Protein AF-0000000083493942 (afdb_homodimer)

Sequence (272 aa):
MAGQAAAGGAEGNAKFEDQARNYEVVKAAILDQEGLSVEKYQQKFRAVKWTGGLQPQAFTQKLTDWATCWLRLDTQTVGEIMDVLILEQFLQGLPENIKVWVRRHQPNMVEAVVKLTEEYVEVDFPRKEGHSSSLIMAGQAAAGGAEGNAKFEDQARNYEVVKAAILDQEGLSVEKYQQKFRAVKWTGGLQPQAFTQKLTDWATCWLRLDTQTVGEIMDVLILEQFLQGLPENIKVWVRRHQPNMVEAVVKLTEEYVEVDFPRKEGHSSSLI

InterPro domains:
  IPR003309 SCAN domain [PF02023] (39-122)
  IPR003309 SCAN domain [PS50804] (42-119)
  IPR003309 SCAN domain [SM00431] (38-134)
  IPR038269 SCAN domain superfamily [G3DSA:1.10.4020.10] (35-124)

Radius of gyration: 23.33 Å; Cα contacts (8 Å, |Δi|>4): 209; chains: 2; bounding box: 57×82×66 Å

Secondary structure (DSSP, 8-state):
-GGGGGGHHHHHHHHHHHHHHHHHHHHHHHHGGG---HHHHHHHHHH--PPTT--HHHHHHHHHHHHHHHHTTTT--HHHHHHHHHHHHHHHHS-HHHHHHHHHH---SHHHHHHHHHHHHHHHS-----------/-GGGTTHHHHHHHHHHHHHHHHHHHHHHHHHGGG---HHHHHHHHHH--PPTT--HHHHHHHHHHHHHHHHTTTT--HHHHHHHHHHHHHHHHS-HHHHHHHHHH---SHHHHHHHHHHHHHHHS-----------

Foldseek 3Di:
DPPPPVVVVVVVVVVVVVVVLVVLLVLLVVVCVVVDDLVVLVVQLVVDDDDPPDDPVVSVVSNSSSCCNNQVSVDDDPVSSVQSVCQVVVLVPDDPVLNVQLVVVPDDTPVSSVVSSVVVCCVPPPPCPVPPPPPD/DPPPPVVVVVVVVVVVVVVVLVVLLVLLVVVCVVVDDLVVLVVQLVVDDDDPPDDPVVSVVSNSSSCCNNQVSVDDDPVSSVQSVCQVVVLVPDDPVLNVQLVVVPDDTPVSSVVSSVVVCCVPPPPCPVPPPPPD

Organism: NCBI:txid38772

Solvent-accessible surface area (backbone atoms only — not comparable to full-atom values): 15204 Å² total; per-residue (Å²): 130,77,77,67,65,69,65,58,59,58,55,50,53,47,49,49,48,49,45,50,47,46,48,46,31,50,47,21,58,51,58,49,63,71,66,65,52,54,64,54,30,46,50,50,40,70,62,48,61,64,52,91,89,59,51,53,65,56,52,51,48,52,40,49,51,28,44,31,45,35,51,37,61,74,75,44,50,62,66,54,42,47,46,53,50,44,38,54,45,52,54,69,19,38,52,67,75,56,35,54,57,44,58,72,69,60,61,91,45,53,69,51,46,35,51,49,51,50,54,48,42,52,68,76,48,51,70,72,66,71,72,72,71,68,81,118,131,76,77,65,64,68,63,57,58,57,55,50,53,47,48,47,48,51,45,52,48,46,49,47,31,51,46,24,58,51,58,50,63,71,66,65,52,54,64,54,30,45,50,51,42,71,61,48,60,63,52,90,88,60,50,53,67,56,53,50,50,54,40,49,53,27,44,31,45,35,50,37,61,75,74,45,50,62,65,53,42,48,47,53,51,45,37,52,47,53,54,69,20,38,54,67,74,57,34,54,57,45,57,73,67,60,62,90,46,54,68,51,46,36,52,48,50,49,52,49,42,51,68,77,49,53,69,74,65,72,71,72,71,71,82,118

pLDDT: mean 75.1, std 20.5, range [29.03, 96.69]

Structure (mmCIF, N/CA/C/O backbone):
data_AF-0000000083493942-model_v1
#
loop_
_entity.id
_entity.type
_entity.pdbx_description
1 polymer 'SCAN box domain-containing protein'
#
loop_
_atom_site.group_PDB
_atom_site.id
_atom_site.type_symbol
_atom_site.label_atom_id
_atom_site.label_alt_id
_atom_site.label_comp_id
_atom_site.label_asym_id
_atom_site.label_entity_id
_atom_site.label_seq_id
_atom_site.pdbx_PDB_ins_code
_atom_site.Cartn_x
_atom_site.Cartn_y
_atom_site.Cartn_z
_atom_site.occupancy
_atom_site.B_iso_or_equiv
_atom_site.auth_seq_id
_atom_site.auth_comp_id
_atom_site.auth_asym_id
_atom_site.auth_atom_id
_atom_site.pdbx_PDB_model_num
ATOM 1 N N . MET A 1 1 ? 31.906 35.344 -9.688 1 32.44 1 MET A N 1
ATOM 2 C CA . MET A 1 1 ? 31.984 34.844 -8.312 1 32.44 1 MET A CA 1
ATOM 3 C C . MET A 1 1 ? 30.641 34.312 -7.848 1 32.44 1 MET A C 1
ATOM 5 O O . MET A 1 1 ? 30.5 33.844 -6.707 1 32.44 1 MET A O 1
ATOM 9 N N . ALA A 1 2 ? 29.641 34.656 -8.578 1 43.38 2 ALA A N 1
ATOM 10 C CA . ALA A 1 2 ? 28.281 34.344 -8.133 1 43.38 2 ALA A CA 1
ATOM 11 C C . ALA A 1 2 ? 27.969 32.875 -8.359 1 43.38 2 ALA A C 1
ATOM 13 O O . ALA A 1 2 ? 26.906 32.375 -7.934 1 43.38 2 ALA A O 1
ATOM 14 N N . GLY A 1 3 ? 28.75 32.125 -9.07 1 42.28 3 GLY A N 1
ATOM 15 C CA . GLY A 1 3 ? 28.344 30.797 -9.531 1 42.28 3 GLY A CA 1
ATOM 16 C C . GLY A 1 3 ? 28.406 29.734 -8.445 1 42.28 3 GLY A C 1
ATOM 17 O O . GLY A 1 3 ? 28.078 28.578 -8.68 1 42.28 3 GLY A O 1
ATOM 18 N N . GLN A 1 4 ? 29.219 29.922 -7.379 1 41.88 4 GLN A N 1
ATOM 19 C CA . GLN A 1 4 ? 29.5 28.875 -6.406 1 41.88 4 GLN A CA 1
ATOM 20 C C . GLN A 1 4 ? 28.344 28.703 -5.43 1 41.88 4 GLN A C 1
ATOM 22 O O . GLN A 1 4 ? 28.359 27.797 -4.586 1 41.88 4 GLN A O 1
ATOM 27 N N . ALA A 1 5 ? 27.438 29.641 -5.301 1 43.88 5 ALA A N 1
ATOM 28 C CA . ALA A 1 5 ? 26.516 29.531 -4.184 1 43.88 5 ALA A CA 1
ATOM 29 C C . ALA A 1 5 ? 25.5 28.422 -4.418 1 43.88 5 ALA A C 1
ATOM 31 O O . ALA A 1 5 ? 24.844 27.969 -3.479 1 43.88 5 ALA A O 1
ATOM 32 N N . ALA A 1 6 ? 25.25 28.109 -5.656 1 40.44 6 ALA A N 1
ATOM 33 C CA . ALA A 1 6 ? 24.125 27.219 -5.895 1 40.44 6 ALA A CA 1
ATOM 34 C C . ALA A 1 6 ? 24.484 25.781 -5.543 1 40.44 6 ALA A C 1
ATOM 36 O O . ALA A 1 6 ? 23.609 24.922 -5.434 1 40.44 6 ALA A O 1
ATOM 37 N N . ALA A 1 7 ? 25.766 25.406 -5.457 1 46.06 7 ALA A N 1
ATOM 38 C CA . ALA A 1 7 ? 26.125 24.016 -5.191 1 46.06 7 ALA A CA 1
ATOM 39 C C . ALA A 1 7 ? 25.938 23.672 -3.713 1 46.06 7 ALA A C 1
ATOM 41 O O . ALA A 1 7 ? 25.828 22.5 -3.35 1 46.06 7 ALA A O 1
ATOM 42 N N . GLY A 1 8 ? 25.922 24.547 -2.783 1 44.91 8 GLY A N 1
ATOM 43 C CA . GLY A 1 8 ? 25.828 24.297 -1.354 1 44.91 8 GLY A CA 1
ATOM 44 C C . GLY A 1 8 ? 24.438 23.922 -0.902 1 44.91 8 GLY A C 1
ATOM 45 O O . GLY A 1 8 ? 24.266 23.344 0.178 1 44.91 8 GLY A O 1
ATOM 46 N N . GLY A 1 9 ? 23.344 24.25 -1.603 1 44.56 9 GLY A N 1
ATOM 47 C CA . GLY A 1 9 ? 21.969 23.984 -1.189 1 44.56 9 GLY A CA 1
ATOM 48 C C . GLY A 1 9 ? 21.547 22.547 -1.439 1 44.56 9 GLY A C 1
ATOM 49 O O . GLY A 1 9 ? 20.688 22.016 -0.725 1 44.56 9 GLY A O 1
ATOM 50 N N . ALA A 1 10 ? 22.141 21.922 -2.475 1 50.41 10 ALA A N 1
ATOM 51 C CA . ALA A 1 10 ? 21.812 20.531 -2.754 1 50.41 10 ALA A CA 1
ATOM 52 C C . ALA A 1 10 ? 22.453 19.594 -1.737 1 50.41 10 ALA A C 1
ATOM 54 O O . ALA A 1 10 ? 21.859 18.594 -1.331 1 50.41 10 ALA A O 1
ATOM 55 N N . GLU A 1 11 ? 23.641 19.906 -1.317 1 55.25 11 GLU A N 1
ATOM 56 C CA . GLU A 1 11 ? 24.359 19.094 -0.343 1 55.25 11 GLU A CA 1
ATOM 57 C C . GLU A 1 11 ? 23.734 19.203 1.043 1 55.25 11 GLU A C 1
ATOM 59 O O . GLU A 1 11 ? 23.719 18.234 1.802 1 55.25 11 GLU A O 1
ATOM 64 N N . GLY A 1 12 ? 23.25 20.281 1.394 1 48.44 12 GLY A N 1
ATOM 65 C CA . GLY A 1 12 ? 22.609 20.453 2.68 1 48.44 12 GLY A CA 1
ATO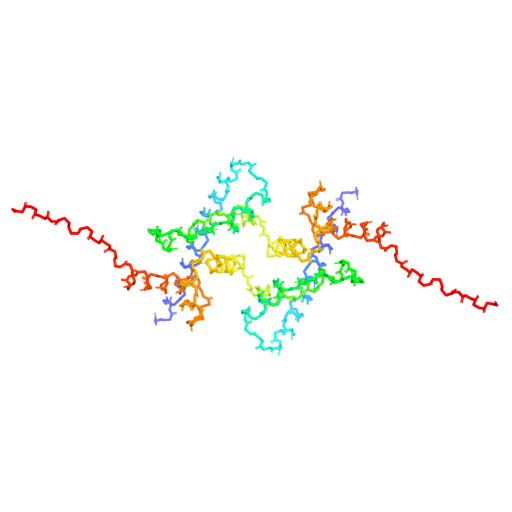M 66 C C . GLY A 1 12 ? 21.266 19.75 2.777 1 48.44 12 GLY A C 1
ATOM 67 O O . GLY A 1 12 ? 20.938 19.172 3.816 1 48.44 12 GLY A O 1
ATOM 68 N N . ASN A 1 13 ? 20.438 19.781 1.751 1 45.62 13 ASN A N 1
ATOM 69 C CA . ASN A 1 13 ?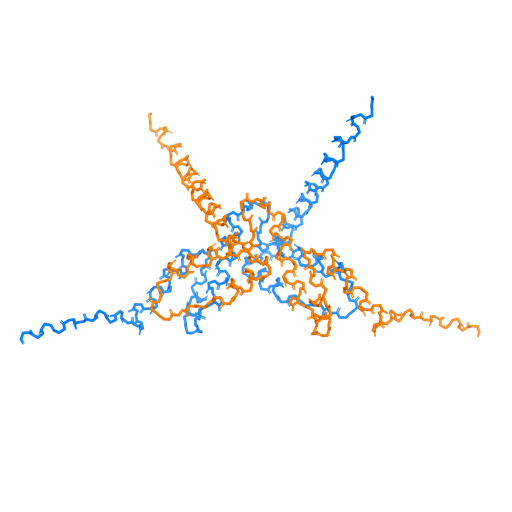 19.172 19.062 1.707 1 45.62 13 ASN A CA 1
ATOM 70 C C . ASN A 1 13 ? 19.391 17.547 1.645 1 45.62 13 ASN A C 1
ATOM 72 O O . ASN A 1 13 ? 18.625 16.781 2.238 1 45.62 13 ASN A O 1
ATOM 76 N N . ALA A 1 14 ? 20.516 17.203 0.962 1 49.91 14 ALA A N 1
ATOM 77 C CA . ALA A 1 14 ? 20.859 15.781 0.947 1 49.91 14 ALA A CA 1
ATOM 78 C C . ALA A 1 14 ? 21.25 15.297 2.342 1 49.91 14 ALA A C 1
ATOM 80 O O . ALA A 1 14 ? 20.859 14.203 2.758 1 49.91 14 ALA A O 1
ATOM 81 N N . LYS A 1 15 ? 22.109 16.047 2.986 1 53.31 15 LYS A N 1
ATOM 82 C CA . LYS A 1 15 ? 22.531 15.703 4.34 1 53.31 15 LYS A CA 1
ATOM 83 C C . LYS A 1 15 ? 21.344 15.68 5.297 1 53.31 15 LYS A C 1
ATOM 85 O O . LYS A 1 15 ? 21.281 14.828 6.191 1 53.31 15 LYS A O 1
ATOM 90 N N . PHE A 1 16 ? 20.531 16.547 5.242 1 45.59 16 PHE A N 1
ATOM 91 C CA . PHE A 1 16 ? 19.344 16.562 6.078 1 45.59 16 PHE A CA 1
ATOM 92 C C . PHE A 1 16 ? 18.422 15.391 5.746 1 45.59 16 PHE A C 1
ATOM 94 O O . PHE A 1 16 ? 17.859 14.773 6.645 1 45.59 16 PHE A O 1
ATOM 101 N N . GLU A 1 17 ? 18.375 15.047 4.5 1 51.12 17 GLU A N 1
ATOM 102 C CA . GLU A 1 17 ? 17.641 13.859 4.07 1 51.12 17 GLU A CA 1
ATOM 103 C C . GLU A 1 17 ? 18.312 12.586 4.57 1 51.12 17 GLU A C 1
ATOM 105 O O . GLU A 1 17 ? 17.625 11.648 4.992 1 51.12 17 GLU A O 1
ATOM 110 N N . ASP A 1 18 ? 19.609 12.609 4.488 1 54.62 18 ASP A N 1
ATOM 111 C CA . ASP A 1 18 ? 20.359 11.492 5.035 1 54.62 18 ASP A CA 1
ATOM 112 C C . ASP A 1 18 ? 20.172 11.375 6.543 1 54.62 18 ASP A C 1
ATOM 114 O O . ASP A 1 18 ? 20.016 10.273 7.07 1 54.62 18 ASP A O 1
ATOM 118 N N . GLN A 1 19 ? 20.172 12.492 7.16 1 51.72 19 GLN A N 1
ATOM 119 C CA . GLN A 1 19 ? 19.984 12.484 8.609 1 51.72 19 GLN A CA 1
ATOM 120 C C . GLN A 1 19 ? 18.562 12.078 8.977 1 51.72 19 GLN A C 1
ATOM 122 O O . GLN A 1 19 ? 18.359 11.328 9.93 1 51.72 19 GLN A O 1
ATOM 127 N N . ALA A 1 20 ? 17.656 12.711 8.375 1 49.97 20 ALA A N 1
ATOM 128 C CA . ALA A 1 20 ? 16.266 12.312 8.586 1 49.97 20 ALA A CA 1
ATOM 129 C C . ALA A 1 20 ? 16.062 10.836 8.273 1 49.97 20 ALA A C 1
ATOM 131 O O . ALA A 1 20 ? 15.359 10.133 9.008 1 49.97 20 ALA A O 1
ATOM 132 N N . ARG A 1 21 ? 16.734 10.445 7.27 1 54.44 21 ARG A N 1
ATOM 133 C CA . ARG A 1 21 ? 16.719 9.016 6.957 1 54.44 21 ARG A CA 1
ATOM 134 C C . ARG A 1 21 ? 17.328 8.203 8.094 1 54.44 21 ARG A C 1
ATOM 136 O O . ARG A 1 21 ? 16.812 7.148 8.453 1 54.44 21 ARG A O 1
ATOM 143 N N . ASN A 1 22 ? 18.453 8.812 8.547 1 56.47 22 ASN A N 1
ATOM 144 C CA . ASN A 1 22 ? 19.094 8.141 9.672 1 56.47 22 ASN A CA 1
ATOM 145 C C . ASN A 1 22 ? 18.188 8.117 10.898 1 56.47 22 ASN A C 1
ATOM 147 O O . ASN A 1 22 ? 18.125 7.117 11.617 1 56.47 22 ASN A O 1
ATOM 151 N N . TYR A 1 23 ? 17.578 9.18 11.148 1 53.88 23 TYR A N 1
ATOM 152 C CA . TYR A 1 23 ? 16.656 9.242 12.281 1 53.88 23 TYR A CA 1
ATOM 153 C C . TYR A 1 23 ? 15.492 8.273 12.086 1 53.88 23 TYR A C 1
ATOM 155 O O . TYR A 1 23 ? 15.086 7.586 13.023 1 53.88 23 TYR A O 1
ATOM 163 N N . GLU A 1 24 ? 15.016 8.273 11.039 1 55.28 24 GLU A N 1
ATOM 164 C CA . GLU A 1 24 ? 13.93 7.348 10.727 1 55.28 24 GLU A CA 1
ATOM 165 C C . GLU A 1 24 ? 14.383 5.898 10.859 1 55.28 24 GLU A C 1
ATOM 167 O O . GLU A 1 24 ? 13.633 5.047 11.344 1 55.28 24 GLU A O 1
ATOM 172 N N . VAL A 1 25 ? 15.594 5.715 10.453 1 55.22 25 VAL A N 1
ATOM 173 C CA . VAL A 1 25 ? 16.188 4.391 10.602 1 55.22 25 VAL A CA 1
ATOM 174 C C . VAL A 1 25 ? 16.328 4.047 12.086 1 55.22 25 VAL A C 1
ATOM 176 O O . VAL A 1 25 ? 16 2.932 12.5 1 55.22 25 VAL A O 1
ATOM 179 N N . VAL A 1 26 ? 16.844 5.023 12.758 1 53.44 26 VAL A N 1
ATOM 180 C CA . VAL A 1 26 ? 17.016 4.805 14.188 1 53.44 26 VAL A CA 1
ATOM 181 C C . VAL A 1 26 ? 15.648 4.57 14.836 1 53.44 26 VAL A C 1
ATOM 183 O O . VAL A 1 26 ? 15.492 3.656 15.656 1 53.44 26 VAL A O 1
ATOM 186 N N . LYS A 1 27 ? 14.789 5.254 14.57 1 52.28 27 LYS A N 1
ATOM 187 C CA . LYS A 1 27 ? 13.453 5.098 15.141 1 52.28 27 LYS A CA 1
ATOM 188 C C . LYS A 1 27 ? 12.828 3.779 14.703 1 52.28 27 LYS A C 1
ATOM 190 O O . LYS A 1 27 ? 12.227 3.076 15.523 1 52.28 27 LYS A O 1
ATOM 195 N N . ALA A 1 28 ? 12.953 3.482 13.508 1 55.94 28 ALA A N 1
ATOM 196 C CA . ALA A 1 28 ? 12.5 2.174 13.047 1 55.94 28 ALA A CA 1
ATOM 197 C C . ALA A 1 28 ? 13.148 1.052 13.852 1 55.94 28 ALA A C 1
ATOM 199 O O . ALA A 1 28 ? 12.484 0.081 14.227 1 55.94 28 ALA A O 1
ATOM 200 N N . ALA A 1 29 ? 14.406 1.226 14.078 1 55.09 29 ALA A N 1
ATOM 201 C CA . ALA A 1 29 ? 15.117 0.252 14.898 1 55.09 29 ALA A CA 1
ATOM 202 C C . ALA A 1 29 ? 14.508 0.166 16.297 1 55.09 29 ALA A C 1
ATOM 204 O O . ALA A 1 29 ? 14.383 -0.924 16.859 1 55.09 29 ALA A O 1
ATOM 205 N N . ILE A 1 30 ? 14.109 1.187 16.734 1 54.06 30 ILE A N 1
ATOM 206 C CA . ILE A 1 30 ? 13.516 1.242 18.062 1 54.06 30 ILE A CA 1
ATOM 207 C C . ILE A 1 30 ? 12.102 0.676 18.031 1 54.06 30 ILE A C 1
ATOM 209 O O . ILE A 1 30 ? 11.703 -0.086 18.906 1 54.06 30 ILE A O 1
ATOM 213 N N . LEU A 1 31 ? 11.367 1.051 17.156 1 54.28 31 LEU A N 1
ATOM 214 C CA . LEU A 1 31 ? 10.008 0.532 17.062 1 54.28 31 LEU A CA 1
ATOM 215 C C . LEU A 1 31 ? 10.016 -0.969 16.797 1 54.28 31 LEU A C 1
ATOM 217 O O . LEU A 1 31 ? 9.141 -1.694 17.266 1 54.28 31 LEU A O 1
ATOM 221 N N . ASP A 1 32 ? 11.047 -1.395 16.109 1 55.59 32 ASP A N 1
ATOM 222 C CA . ASP A 1 32 ? 11.25 -2.834 15.984 1 55.59 32 ASP A CA 1
ATOM 223 C C . ASP A 1 32 ? 11.328 -3.498 17.359 1 55.59 32 ASP A C 1
ATOM 225 O O . ASP A 1 32 ? 11.094 -4.703 17.484 1 55.59 32 ASP A O 1
ATOM 229 N N . GLN A 1 33 ? 11.477 -2.695 18.234 1 51.03 33 GLN A N 1
ATOM 230 C CA . GLN A 1 33 ? 11.523 -3.287 19.562 1 51.03 33 GLN A CA 1
ATOM 231 C C . GLN A 1 33 ? 10.172 -3.879 19.953 1 51.03 33 GLN A C 1
ATOM 233 O O . GLN A 1 33 ? 10.094 -4.715 20.859 1 51.03 33 GLN A O 1
ATOM 238 N N . GLU A 1 34 ? 9.211 -3.361 19.344 1 56 34 GLU A N 1
ATOM 239 C CA . GLU A 1 34 ? 7.938 -3.953 19.734 1 56 34 GLU A CA 1
ATOM 240 C C . GLU A 1 34 ? 7.867 -5.43 19.359 1 56 34 GLU A C 1
ATOM 242 O O . GLU A 1 34 ? 7.062 -6.18 19.906 1 56 34 GLU A O 1
ATOM 247 N N . GLY A 1 35 ? 8.852 -5.859 18.656 1 60.94 35 GLY A N 1
ATOM 248 C CA . GLY A 1 35 ? 8.891 -7.273 18.328 1 60.94 35 GLY A CA 1
ATOM 249 C C . GLY A 1 35 ? 7.742 -7.711 17.438 1 60.94 35 GLY A C 1
ATOM 250 O O . GLY A 1 35 ? 7.32 -8.867 17.484 1 60.94 35 GLY A O 1
ATOM 251 N N . LEU A 1 36 ? 7.109 -6.742 16.797 1 67 36 LEU A N 1
ATOM 252 C CA . LEU A 1 36 ? 5.98 -7.152 15.969 1 67 36 LEU A CA 1
ATOM 253 C C . LEU A 1 36 ? 6.461 -7.684 14.625 1 67 36 LEU A C 1
ATOM 255 O O . LEU A 1 36 ? 7.547 -7.324 14.156 1 67 36 LEU A O 1
ATOM 259 N N . SER A 1 37 ? 5.684 -8.602 14.094 1 72.81 37 SER A N 1
ATOM 260 C CA . SER A 1 37 ? 5.949 -9.125 12.758 1 72.81 37 SER A CA 1
ATOM 261 C C . SER A 1 37 ? 5.668 -8.07 11.688 1 72.81 37 SER A C 1
ATOM 263 O O . SER A 1 37 ? 4.945 -7.105 11.938 1 72.81 37 SER A O 1
ATOM 265 N N . VAL A 1 38 ? 6.262 -8.086 10.625 1 75.56 38 VAL A N 1
ATOM 266 C CA . VAL A 1 38 ? 6.074 -7.234 9.453 1 75.56 38 VAL A CA 1
ATOM 267 C C . VAL A 1 38 ? 4.582 -7.098 9.148 1 75.56 38 VAL A C 1
ATOM 269 O O . VAL A 1 38 ? 4.102 -6.004 8.852 1 75.56 38 VAL A O 1
ATOM 272 N N . GLU A 1 39 ? 3.906 -8.133 9.398 1 79.44 39 GLU A N 1
ATOM 273 C CA . GLU A 1 39 ? 2.471 -8.141 9.125 1 79.44 39 GLU A CA 1
ATOM 274 C C . GLU A 1 39 ? 1.722 -7.242 10.109 1 79.44 39 GLU A C 1
ATOM 276 O O . GLU A 1 39 ? 0.777 -6.547 9.727 1 79.44 39 GLU A O 1
ATOM 281 N N . LYS A 1 40 ? 2.133 -7.309 11.289 1 85.69 40 LYS A N 1
ATOM 282 C CA . LYS A 1 40 ? 1.465 -6.492 12.297 1 85.69 40 LYS A CA 1
ATOM 283 C C . LYS A 1 40 ? 1.707 -5.008 12.055 1 85.69 40 LYS A C 1
ATOM 285 O O . LYS A 1 40 ? 0.802 -4.188 12.227 1 85.69 40 LYS A O 1
ATOM 290 N N . TYR A 1 41 ? 2.875 -4.715 11.617 1 87.25 41 TYR A N 1
ATOM 291 C CA . TYR A 1 41 ? 3.168 -3.324 11.297 1 87.25 41 TYR A CA 1
ATOM 292 C C . TYR A 1 41 ? 2.35 -2.857 10.094 1 87.25 41 TYR A C 1
ATOM 294 O O . TYR A 1 41 ? 1.856 -1.727 10.078 1 87.25 41 TYR A O 1
ATOM 302 N N . GLN A 1 42 ? 2.23 -3.713 9.141 1 89.69 42 GLN A N 1
ATOM 303 C CA . GLN A 1 42 ? 1.4 -3.414 7.98 1 89.69 42 GLN A CA 1
ATOM 304 C C . GLN A 1 42 ? -0.043 -3.137 8.391 1 89.69 42 GLN A C 1
ATOM 306 O O . GLN A 1 42 ? -0.665 -2.195 7.895 1 89.69 42 GLN A O 1
ATOM 311 N N . GLN A 1 43 ? -0.566 -3.918 9.273 1 90.38 43 GLN A N 1
ATOM 312 C CA . GLN A 1 43 ? -1.936 -3.766 9.758 1 90.38 43 GLN A CA 1
ATOM 313 C C . GLN A 1 43 ? -2.117 -2.438 10.484 1 90.38 43 GLN A C 1
ATOM 315 O O . GLN A 1 43 ? -3.123 -1.75 10.297 1 90.38 43 GLN A O 1
ATOM 320 N N . LYS A 1 44 ? -1.165 -2.162 11.289 1 91.25 44 LYS A N 1
ATOM 321 C CA . LYS A 1 44 ? -1.233 -0.9 12.023 1 91.25 44 LYS A CA 1
ATOM 322 C C . LYS A 1 44 ? -1.162 0.292 11.07 1 91.25 44 LYS A C 1
ATOM 324 O O . LYS A 1 44 ? -1.9 1.266 11.234 1 91.25 44 LYS A O 1
ATOM 329 N N . PHE A 1 45 ? -0.287 0.202 10.117 1 93.69 45 PHE A N 1
ATOM 330 C CA . PHE A 1 45 ? -0.137 1.265 9.125 1 93.69 45 PHE A CA 1
ATOM 331 C C . PHE A 1 45 ? -1.443 1.494 8.375 1 93.69 45 PHE A C 1
ATOM 333 O O . PHE A 1 45 ? -1.854 2.639 8.172 1 93.69 45 PHE A O 1
ATOM 340 N N . ARG A 1 46 ? -2.068 0.454 8.039 1 94.44 46 ARG A N 1
ATOM 341 C CA . ARG A 1 46 ? -3.287 0.549 7.238 1 94.44 46 ARG A CA 1
ATOM 342 C C . ARG A 1 46 ? -4.488 0.882 8.117 1 94.44 46 ARG A C 1
ATOM 344 O O . ARG A 1 46 ? -5.504 1.385 7.621 1 94.44 46 ARG A O 1
ATOM 351 N N . ALA A 1 47 ? -4.383 0.672 9.406 1 93.56 47 ALA A N 1
ATOM 352 C CA . ALA A 1 47 ? -5.516 0.862 10.312 1 93.56 47 ALA A CA 1
ATOM 353 C C . ALA A 1 47 ? -5.551 2.289 10.852 1 93.56 47 ALA A C 1
ATOM 355 O O . ALA A 1 47 ? -6.559 2.723 11.414 1 93.56 47 ALA A O 1
ATOM 356 N N . VAL A 1 48 ? -4.457 2.949 10.703 1 93.44 48 VAL A N 1
ATOM 357 C CA . VAL A 1 48 ? -4.371 4.297 11.25 1 93.44 48 VAL A CA 1
ATOM 358 C C . VAL A 1 48 ? -5.449 5.18 10.625 1 93.44 48 VAL A C 1
ATOM 360 O O . VAL A 1 48 ? -5.617 5.191 9.406 1 93.44 48 VAL A O 1
ATOM 363 N N . LYS A 1 49 ? -6.148 5.852 11.469 1 94.81 49 LYS A N 1
ATOM 364 C CA . LYS A 1 49 ? -7.16 6.805 11.031 1 94.81 49 LYS A CA 1
ATOM 365 C C . LYS A 1 49 ? -6.941 8.18 11.664 1 94.81 49 LYS A C 1
ATOM 367 O O . LYS A 1 49 ? -6.438 8.273 12.781 1 94.81 49 LYS A O 1
ATOM 372 N N . TRP A 1 50 ? -7.32 9.117 10.922 1 93.44 50 TRP A N 1
ATOM 373 C CA . TRP A 1 50 ? -7.258 10.477 11.445 1 93.44 50 TRP A CA 1
ATOM 374 C C . TRP A 1 50 ? -8.391 10.742 12.43 1 93.44 50 TRP A C 1
ATOM 376 O O . TRP A 1 50 ? -9.562 10.523 12.109 1 93.44 50 TRP A O 1
ATOM 386 N N . THR A 1 51 ? -7.961 11.078 13.594 1 86.56 51 THR A N 1
ATOM 387 C CA . THR A 1 51 ? -8.945 11.438 14.602 1 86.56 51 THR A CA 1
ATOM 388 C C . THR A 1 51 ? -9 12.953 14.797 1 86.56 51 THR A C 1
ATOM 390 O O . THR A 1 51 ? -7.977 13.633 14.688 1 86.56 51 THR A O 1
ATOM 393 N N . GLY A 1 52 ? -10.148 13.43 14.93 1 78.88 52 GLY A N 1
ATOM 394 C CA . GLY A 1 52 ? -10.312 14.859 15.164 1 78.88 52 GLY A CA 1
ATOM 395 C C . GLY A 1 52 ? -9.383 15.398 16.234 1 78.88 52 GLY A C 1
ATOM 396 O O . GLY A 1 52 ? -9.125 14.734 17.234 1 78.88 52 GLY A O 1
ATOM 397 N N . GLY A 1 53 ? -8.836 16.516 16.047 1 84.5 53 GLY A N 1
ATOM 398 C CA . GLY A 1 53 ? -7.934 17.156 16.984 1 84.5 53 GLY A CA 1
ATOM 399 C C . GLY A 1 53 ? -6.469 16.859 16.719 1 84.5 53 GLY A C 1
ATOM 400 O O . GLY A 1 53 ? -5.586 17.562 17.188 1 84.5 53 GLY A O 1
ATOM 401 N N . LEU A 1 54 ? -6.273 15.805 16.047 1 87.94 54 LEU A N 1
ATOM 402 C CA . LEU A 1 54 ? -4.898 15.508 15.656 1 87.94 54 LEU A CA 1
ATOM 403 C C . LEU A 1 54 ? -4.445 16.422 14.523 1 87.94 54 LEU A C 1
ATOM 405 O O . LEU A 1 54 ? -5.176 16.609 13.547 1 87.94 54 LEU A O 1
ATOM 409 N N . GLN A 1 55 ? -3.293 17 14.742 1 92.94 55 GLN A N 1
ATOM 410 C CA . GLN A 1 55 ? -2.748 17.797 13.648 1 92.94 55 GLN A CA 1
ATOM 411 C C . GLN A 1 55 ? -2.344 16.906 12.469 1 92.94 55 GLN A C 1
ATOM 413 O O . GLN A 1 55 ? -1.815 15.812 12.664 1 92.94 55 GLN A O 1
ATOM 418 N N . PRO A 1 56 ? -2.621 17.297 11.344 1 94.69 56 PRO A N 1
ATOM 419 C CA . PRO A 1 56 ? -2.279 16.516 10.156 1 94.69 56 PRO A CA 1
ATOM 420 C C . PRO A 1 56 ? -0.802 16.125 10.109 1 94.69 56 PRO A C 1
ATOM 422 O O . PRO A 1 56 ? -0.46 15.023 9.672 1 94.69 56 PRO A O 1
ATOM 425 N N . GLN A 1 57 ? 0.01 17 10.648 1 94.5 57 GLN A N 1
ATOM 426 C CA . GLN A 1 57 ? 1.437 16.703 10.688 1 94.5 57 GLN A CA 1
ATOM 427 C C . GLN A 1 57 ? 1.726 15.539 11.625 1 94.5 57 GLN A C 1
ATOM 429 O O . GLN A 1 57 ? 2.592 14.703 11.344 1 94.5 57 GLN A O 1
ATOM 434 N N . ALA A 1 58 ? 1.041 15.523 12.641 1 94 58 ALA A N 1
ATOM 435 C CA . ALA A 1 58 ? 1.189 14.422 13.594 1 94 58 ALA A CA 1
ATOM 436 C C . ALA A 1 58 ? 0.707 13.109 12.984 1 94 58 ALA A C 1
ATOM 438 O O . ALA A 1 58 ? 1.298 12.047 13.227 1 94 58 ALA A O 1
ATOM 439 N N . PHE A 1 59 ? -0.393 13.195 12.328 1 95.44 59 PHE A N 1
ATOM 440 C CA . PHE A 1 59 ? -0.9 12.031 11.617 1 95.44 59 PHE A CA 1
ATOM 441 C C . PHE A 1 59 ? 0.146 11.492 10.648 1 95.44 59 PHE A C 1
ATOM 443 O O . PHE A 1 59 ? 0.394 10.281 10.602 1 95.44 59 PHE A O 1
ATOM 450 N N . THR A 1 60 ? 0.842 12.398 9.898 1 95.12 60 THR A N 1
ATOM 451 C CA . THR A 1 60 ? 1.902 12.023 8.977 1 95.12 60 THR A CA 1
ATOM 452 C C . THR A 1 60 ? 3.045 11.336 9.711 1 95.12 60 THR A C 1
ATOM 454 O O . THR A 1 60 ? 3.631 10.375 9.203 1 95.12 60 THR A O 1
ATOM 457 N N . GLN A 1 61 ? 3.324 11.789 10.836 1 93.25 61 GLN A N 1
ATOM 458 C CA . GLN A 1 61 ? 4.402 11.203 11.625 1 93.25 61 GLN A CA 1
ATOM 459 C C . GLN A 1 61 ? 4.062 9.781 12.055 1 93.25 61 GLN A C 1
ATOM 461 O O . GLN A 1 61 ? 4.922 8.898 12.031 1 93.25 61 GLN A O 1
ATOM 466 N N . LYS A 1 62 ? 2.812 9.617 12.477 1 92.88 62 LYS A N 1
ATOM 467 C CA . LYS A 1 62 ? 2.361 8.273 12.852 1 92.88 62 LYS A CA 1
ATOM 468 C C . LYS A 1 62 ? 2.475 7.309 11.672 1 92.88 62 LYS A C 1
ATOM 470 O O . LYS A 1 62 ? 2.965 6.188 11.828 1 92.88 62 LYS A O 1
ATOM 475 N N . LEU A 1 63 ? 2.074 7.77 10.531 1 94.25 63 LEU A N 1
ATOM 476 C CA . LEU A 1 63 ? 2.17 6.961 9.328 1 94.25 63 LEU A CA 1
ATOM 477 C C . LEU A 1 63 ? 3.625 6.645 8.992 1 94.25 63 LEU A C 1
ATOM 479 O O . LEU A 1 63 ? 3.957 5.508 8.648 1 94.25 63 LEU A O 1
ATOM 483 N N . THR A 1 64 ? 4.488 7.637 9.148 1 90.94 64 THR A N 1
ATOM 484 C CA . THR A 1 64 ? 5.91 7.469 8.875 1 90.94 64 THR A CA 1
ATOM 485 C C . THR A 1 64 ? 6.531 6.441 9.812 1 90.94 64 THR A C 1
ATOM 487 O O . THR A 1 64 ? 7.32 5.598 9.383 1 90.94 64 THR A O 1
ATOM 490 N N . ASP A 1 65 ? 6.141 6.531 11.016 1 90.38 65 ASP A N 1
ATOM 491 C CA . ASP A 1 65 ? 6.664 5.605 12.008 1 90.38 65 ASP A CA 1
ATOM 492 C C . ASP A 1 65 ? 6.277 4.164 11.68 1 90.38 65 ASP A C 1
ATOM 494 O O . ASP A 1 65 ? 7.121 3.268 11.703 1 90.38 65 ASP A O 1
ATOM 498 N N . TRP A 1 66 ? 5.055 3.979 11.344 1 89.75 66 TRP A N 1
ATOM 499 C CA . TRP A 1 66 ? 4.578 2.637 11.023 1 89.75 66 TRP A CA 1
ATOM 500 C C . TRP A 1 66 ? 5.16 2.154 9.703 1 89.75 66 TRP A C 1
ATOM 502 O O . TRP A 1 66 ? 5.559 0.993 9.578 1 89.75 66 TRP A O 1
ATOM 512 N N . ALA A 1 67 ? 5.172 2.994 8.711 1 91.94 67 ALA A N 1
ATOM 513 C CA . ALA A 1 67 ? 5.734 2.625 7.414 1 91.94 67 ALA A CA 1
ATOM 514 C C . ALA A 1 67 ? 7.199 2.225 7.547 1 91.94 67 ALA A C 1
ATOM 516 O O . ALA A 1 67 ? 7.652 1.277 6.898 1 91.94 67 ALA A O 1
ATOM 517 N N . THR A 1 68 ? 7.934 2.938 8.297 1 88.12 68 THR A N 1
ATOM 518 C CA . THR A 1 68 ? 9.352 2.662 8.5 1 88.12 68 THR A CA 1
ATOM 519 C C . THR A 1 68 ? 9.555 1.262 9.078 1 88.12 68 THR A C 1
ATOM 521 O O . THR A 1 68 ? 10.438 0.528 8.641 1 88.12 68 THR A O 1
ATOM 524 N N . CYS A 1 69 ? 8.672 0.865 10.023 1 84.56 69 CYS A N 1
ATOM 525 C CA . CYS A 1 69 ? 8.75 -0.457 10.633 1 84.56 69 CYS A CA 1
ATOM 526 C C . CYS A 1 69 ? 8.234 -1.53 9.68 1 84.56 69 CYS A C 1
ATOM 528 O O . CYS A 1 69 ? 8.82 -2.609 9.586 1 84.56 69 CYS A O 1
ATOM 530 N N . TRP A 1 70 ? 7.234 -1.17 8.984 1 87.94 70 TRP A N 1
ATOM 531 C CA . TRP A 1 70 ? 6.609 -2.105 8.055 1 87.94 70 TRP A CA 1
ATOM 532 C C . TRP A 1 70 ? 7.531 -2.4 6.879 1 87.94 70 TRP A C 1
ATOM 534 O O . TRP A 1 70 ? 7.773 -3.564 6.547 1 87.94 70 TRP A O 1
ATOM 544 N N . LEU A 1 71 ? 8.164 -1.41 6.289 1 86.88 71 LEU A N 1
ATOM 545 C CA . LEU A 1 71 ? 8.93 -1.546 5.051 1 86.88 71 LEU A CA 1
ATOM 546 C C . LEU A 1 71 ? 10.414 -1.72 5.344 1 86.88 71 LEU A C 1
ATOM 548 O O . LEU A 1 71 ? 11.211 -1.95 4.43 1 86.88 71 LEU A O 1
ATOM 552 N N . ARG A 1 72 ? 10.789 -1.627 6.586 1 80.06 72 ARG A N 1
ATOM 553 C CA . ARG A 1 72 ? 12.188 -1.752 6.992 1 80.06 72 ARG A CA 1
ATOM 554 C C . ARG A 1 72 ? 13.078 -0.842 6.156 1 80.06 72 ARG A C 1
ATOM 556 O O . ARG A 1 72 ? 14.078 -1.292 5.594 1 80.06 72 ARG A O 1
ATOM 563 N N . LEU A 1 73 ? 12.852 0.301 6.039 1 73.75 73 LEU A N 1
ATOM 564 C CA . LEU A 1 73 ? 13.477 1.301 5.18 1 73.75 73 LEU A CA 1
ATOM 565 C C . LEU A 1 73 ? 14.984 1.368 5.426 1 73.75 73 LEU A C 1
ATOM 567 O O . LEU A 1 73 ? 15.742 1.796 4.555 1 73.75 73 LEU A O 1
ATOM 571 N N . ASP A 1 74 ? 15.406 0.911 6.535 1 71.06 74 ASP A N 1
ATOM 572 C CA . ASP A 1 74 ? 16.828 0.996 6.879 1 71.06 74 ASP A CA 1
ATOM 573 C C . ASP A 1 74 ? 17.641 -0.037 6.102 1 71.06 74 ASP A C 1
ATOM 575 O O . ASP A 1 74 ? 18.844 0.117 5.938 1 71.06 74 ASP A O 1
ATOM 579 N N . THR A 1 75 ? 16.984 -0.926 5.59 1 74.69 75 THR A N 1
ATOM 580 C CA . THR A 1 75 ? 17.734 -2.053 5.047 1 74.69 75 THR A CA 1
ATOM 581 C C . THR A 1 75 ? 17.203 -2.445 3.674 1 74.69 75 THR A C 1
ATOM 583 O O . THR A 1 75 ? 17.922 -3.061 2.879 1 74.69 75 THR A O 1
ATOM 586 N N . GLN A 1 76 ? 16.031 -1.953 3.381 1 76.19 76 GLN A N 1
ATOM 587 C CA . GLN A 1 76 ? 15.398 -2.49 2.186 1 76.19 76 GLN A CA 1
ATOM 588 C C . GLN A 1 76 ? 15.742 -1.656 0.956 1 76.19 76 GLN A C 1
ATOM 590 O O . GLN A 1 76 ? 15.945 -0.446 1.058 1 76.19 76 GLN A O 1
ATOM 595 N N . THR A 1 77 ? 15.906 -2.369 -0.117 1 79.25 77 THR A N 1
ATOM 596 C CA . THR A 1 77 ? 16.078 -1.741 -1.422 1 79.25 77 THR A CA 1
ATOM 597 C C . THR A 1 77 ? 14.719 -1.429 -2.049 1 79.25 77 THR A C 1
ATOM 599 O O . THR A 1 77 ? 13.68 -1.868 -1.548 1 79.25 77 THR A O 1
ATOM 602 N N . VAL A 1 78 ? 14.672 -0.726 -3.029 1 81.06 78 VAL A N 1
ATOM 603 C CA . VAL A 1 78 ? 13.461 -0.357 -3.758 1 81.06 78 VAL A CA 1
ATOM 604 C C . VAL A 1 78 ? 12.727 -1.616 -4.207 1 81.06 78 VAL A C 1
ATOM 606 O O . VAL A 1 78 ? 11.5 -1.694 -4.102 1 81.06 78 VAL A O 1
ATOM 609 N N . GLY A 1 79 ? 13.508 -2.586 -4.562 1 82.44 79 GLY A N 1
ATOM 610 C CA . GLY A 1 79 ? 12.93 -3.846 -5 1 82.44 79 GLY A CA 1
ATOM 611 C C . GLY A 1 79 ? 12.258 -4.617 -3.879 1 82.44 79 GLY A C 1
ATOM 612 O O . GLY A 1 79 ? 11.188 -5.203 -4.074 1 82.44 79 GLY A O 1
ATOM 613 N N . GLU A 1 80 ? 12.867 -4.531 -2.777 1 83.69 80 GLU A N 1
ATOM 614 C CA . GLU A 1 80 ? 12.312 -5.234 -1.624 1 83.69 80 GLU A CA 1
ATOM 615 C C . GLU A 1 80 ? 11.023 -4.574 -1.142 1 83.69 80 GLU A C 1
ATOM 617 O O . GLU A 1 80 ? 10.094 -5.258 -0.712 1 83.69 80 GLU A O 1
ATOM 622 N N . ILE A 1 81 ? 10.953 -3.301 -1.218 1 87.81 81 ILE A N 1
ATOM 623 C CA . ILE A 1 81 ? 9.742 -2.576 -0.844 1 87.81 81 ILE A CA 1
ATOM 624 C C . ILE A 1 81 ? 8.625 -2.891 -1.838 1 87.81 81 ILE A C 1
ATOM 626 O O . ILE A 1 81 ? 7.469 -3.076 -1.445 1 87.81 81 ILE A O 1
ATOM 630 N N . MET A 1 82 ? 8.992 -2.971 -3.072 1 87.44 82 MET A N 1
ATOM 631 C CA . MET A 1 82 ? 8.023 -3.35 -4.102 1 87.44 82 MET A CA 1
ATOM 632 C C . MET A 1 82 ? 7.441 -4.727 -3.816 1 87.44 82 MET A C 1
ATOM 634 O O . MET A 1 82 ? 6.227 -4.926 -3.918 1 87.44 82 MET A O 1
ATOM 638 N N . ASP A 1 83 ? 8.336 -5.609 -3.471 1 89.19 83 ASP A N 1
ATOM 639 C CA . ASP A 1 83 ? 7.895 -6.965 -3.156 1 89.19 83 ASP A CA 1
ATOM 640 C C . ASP A 1 83 ? 6.887 -6.961 -2.008 1 89.19 83 ASP A C 1
ATOM 642 O O . ASP A 1 83 ? 5.906 -7.707 -2.033 1 89.19 83 ASP A O 1
ATOM 646 N N . VAL A 1 84 ? 7.125 -6.113 -1.067 1 90.12 84 VAL A N 1
ATOM 647 C CA . VAL A 1 84 ? 6.227 -6 0.079 1 90.12 84 VAL A CA 1
ATOM 648 C C . VAL A 1 84 ? 4.859 -5.504 -0.381 1 90.12 84 VAL A C 1
ATOM 650 O O . VAL A 1 84 ? 3.828 -6.031 0.038 1 90.12 84 VAL A O 1
ATOM 653 N N . LEU A 1 85 ? 4.848 -4.586 -1.275 1 93.31 85 LEU A N 1
ATOM 654 C CA . LEU A 1 85 ? 3.605 -4.004 -1.776 1 93.31 85 LEU A CA 1
ATOM 655 C C . LEU A 1 85 ? 2.865 -4.992 -2.67 1 93.31 85 LEU A C 1
ATOM 657 O O . LEU A 1 85 ? 1.638 -5.094 -2.611 1 93.31 85 LEU A O 1
ATOM 661 N N . ILE A 1 86 ? 3.568 -5.672 -3.451 1 94.5 86 ILE A N 1
ATOM 662 C CA . ILE A 1 86 ? 2.988 -6.691 -4.316 1 94.5 86 ILE A CA 1
ATOM 663 C C . ILE A 1 86 ? 2.357 -7.793 -3.465 1 94.5 86 ILE A C 1
ATOM 665 O O . ILE A 1 86 ? 1.234 -8.227 -3.732 1 94.5 86 ILE A O 1
ATOM 669 N N . LEU A 1 87 ? 3.082 -8.18 -2.457 1 94 87 LEU A N 1
ATOM 670 C CA . LEU A 1 87 ? 2.564 -9.195 -1.549 1 94 87 LEU A CA 1
ATOM 671 C C . LEU A 1 87 ? 1.257 -8.734 -0.91 1 94 87 LEU A C 1
ATOM 673 O O . LEU A 1 87 ? 0.263 -9.469 -0.929 1 94 87 LEU A O 1
ATOM 677 N N . GLU A 1 88 ? 1.232 -7.559 -0.408 1 93.94 88 GLU A N 1
ATOM 678 C CA . GLU A 1 88 ? 0.033 -6.996 0.204 1 93.94 88 GLU A CA 1
ATOM 679 C C . GLU A 1 88 ? -1.134 -6.98 -0.779 1 93.94 88 GLU A C 1
ATOM 681 O O . GLU A 1 88 ? -2.232 -7.438 -0.454 1 93.94 88 GLU A O 1
ATOM 686 N N . GLN A 1 89 ? -0.876 -6.457 -2.002 1 95.75 89 GLN A N 1
ATOM 687 C CA . GLN A 1 89 ? -1.95 -6.32 -2.982 1 95.75 89 GLN A CA 1
ATOM 688 C C . GLN A 1 89 ? -2.387 -7.684 -3.512 1 95.75 89 GLN A C 1
ATOM 690 O O . GLN A 1 89 ? -3.561 -7.883 -3.834 1 95.75 89 GLN A O 1
ATOM 695 N N . PHE A 1 90 ? -1.465 -8.641 -3.664 1 96.69 90 PHE A N 1
ATOM 696 C CA . PHE A 1 90 ? -1.812 -10.008 -4.035 1 96.69 90 PHE A CA 1
ATOM 697 C C . PHE A 1 90 ? -2.822 -10.594 -3.057 1 96.69 90 PHE A C 1
ATOM 699 O O . PHE A 1 90 ? -3.869 -11.102 -3.467 1 96.69 90 PHE A O 1
ATOM 706 N N . LEU A 1 91 ? -2.572 -10.43 -1.786 1 94.62 91 LEU A N 1
ATOM 707 C CA . LEU A 1 91 ? -3.445 -10.961 -0.744 1 94.62 91 LEU A CA 1
ATOM 708 C C . LEU A 1 91 ? -4.809 -10.281 -0.779 1 94.62 91 LEU A C 1
ATOM 710 O O . LEU A 1 91 ? -5.84 -10.945 -0.676 1 94.62 91 LEU A O 1
ATOM 714 N N . GLN A 1 92 ? -4.805 -9 -1.043 1 94.44 92 GLN A N 1
ATOM 715 C CA . GLN A 1 92 ? -6.051 -8.242 -1.073 1 94.44 92 GLN A CA 1
ATOM 716 C C . GLN A 1 92 ? -6.883 -8.594 -2.301 1 94.44 92 GLN A C 1
ATOM 718 O O . GLN A 1 92 ? -8.117 -8.562 -2.25 1 94.44 92 GLN A O 1
ATOM 723 N N . GLY A 1 93 ? -6.219 -8.992 -3.395 1 96 93 GLY A N 1
ATOM 724 C CA . GLY A 1 93 ? -6.891 -9.266 -4.656 1 96 93 GLY A CA 1
ATOM 725 C C . GLY A 1 93 ? -7.387 -10.695 -4.777 1 96 93 GLY A C 1
ATOM 726 O O . GLY A 1 93 ? -8.039 -11.047 -5.758 1 96 93 GLY A O 1
ATOM 727 N N . LEU A 1 94 ? -7.156 -11.477 -3.789 1 94.81 94 LEU A N 1
ATOM 728 C CA . LEU A 1 94 ? -7.582 -12.875 -3.809 1 94.81 94 LEU A CA 1
ATOM 729 C C . LEU A 1 94 ? -9.023 -13.008 -3.324 1 94.81 94 LEU A C 1
ATOM 731 O O . LEU A 1 94 ? -9.453 -12.273 -2.434 1 94.81 94 LEU A O 1
ATOM 735 N N . PRO A 1 95 ? -9.656 -13.977 -3.889 1 93.31 95 PRO A N 1
ATOM 736 C CA . PRO A 1 95 ? -10.961 -14.32 -3.312 1 93.31 95 PRO A CA 1
ATOM 737 C C . PRO A 1 95 ? -10.859 -14.789 -1.861 1 93.31 95 PRO A C 1
ATOM 739 O O . PRO A 1 95 ? -9.828 -15.328 -1.454 1 93.31 95 PRO A O 1
ATOM 742 N N . GLU A 1 96 ? -11.914 -14.727 -1.152 1 93.25 96 GLU A N 1
ATOM 743 C CA . GLU A 1 96 ? -11.914 -14.945 0.292 1 93.25 96 GLU A CA 1
ATOM 744 C C . GLU A 1 96 ? -11.5 -16.375 0.636 1 93.25 96 GLU A C 1
ATOM 746 O O . GLU A 1 96 ? -10.734 -16.594 1.58 1 93.25 96 GLU A O 1
ATOM 751 N N . ASN A 1 97 ? -11.992 -17.234 -0.129 1 91.62 97 ASN A N 1
ATOM 752 C CA . ASN A 1 97 ? -11.695 -18.641 0.151 1 91.62 97 ASN A CA 1
ATOM 753 C C . ASN A 1 97 ? -10.211 -18.922 0.018 1 91.62 97 ASN A C 1
ATOM 755 O O . ASN A 1 97 ? -9.641 -19.656 0.83 1 91.62 97 ASN A O 1
ATOM 759 N N . ILE A 1 98 ? -9.578 -18.328 -0.932 1 93.38 98 ILE A N 1
ATOM 760 C CA . ILE A 1 98 ? -8.148 -18.516 -1.135 1 93.38 98 ILE A CA 1
ATOM 761 C C . ILE A 1 98 ? -7.367 -17.688 -0.111 1 93.38 98 ILE A C 1
ATOM 763 O O . ILE A 1 98 ? -6.348 -18.141 0.417 1 93.38 98 ILE A O 1
ATOM 767 N N . LYS A 1 99 ? -7.836 -16.562 0.128 1 93.81 99 LYS A N 1
ATOM 768 C CA . LYS A 1 99 ? -7.191 -15.656 1.077 1 93.81 99 LYS A CA 1
ATOM 769 C C . LYS A 1 99 ? -7.07 -16.297 2.455 1 93.81 99 LYS A C 1
ATOM 771 O O . LYS A 1 99 ? -6.02 -16.203 3.096 1 93.81 99 LYS A O 1
ATOM 776 N N . VAL A 1 100 ? -8.086 -16.938 2.918 1 93.06 100 VAL A N 1
ATOM 777 C CA . VAL A 1 100 ? -8.094 -17.609 4.215 1 93.06 100 VAL A CA 1
ATOM 778 C C . VAL A 1 100 ? -7.039 -18.703 4.234 1 93.06 100 VAL A C 1
ATOM 780 O O . VAL A 1 100 ? -6.293 -18.844 5.207 1 93.06 100 VAL A O 1
ATOM 783 N N . TRP A 1 101 ? -6.996 -19.453 3.189 1 93.25 101 TRP A N 1
ATOM 784 C CA . TRP A 1 101 ? -6.012 -20.516 3.053 1 93.25 101 TRP A CA 1
ATOM 785 C C . TRP A 1 101 ? -4.594 -19.953 3.119 1 93.25 101 TRP A C 1
ATOM 787 O O . TRP A 1 101 ? -3.75 -20.484 3.855 1 93.25 101 TRP A O 1
ATOM 797 N N . VAL A 1 102 ? -4.332 -18.969 2.414 1 93.5 102 VAL A N 1
ATOM 798 C CA . VAL A 1 102 ? -2.998 -18.375 2.354 1 93.5 102 VAL A CA 1
ATOM 799 C C . VAL A 1 102 ? -2.635 -17.781 3.709 1 93.5 102 VAL A C 1
ATOM 801 O O . VAL A 1 102 ? -1.51 -17.938 4.188 1 93.5 102 VAL A O 1
ATOM 804 N N . ARG A 1 103 ? -3.529 -17.109 4.34 1 90.44 103 ARG A N 1
ATOM 805 C CA . ARG A 1 103 ? -3.289 -16.484 5.633 1 90.44 103 ARG A CA 1
ATOM 806 C C . ARG A 1 103 ? -2.932 -17.516 6.691 1 90.44 103 ARG A C 1
ATOM 808 O O . ARG A 1 103 ? -2.127 -17.25 7.586 1 90.44 103 ARG A O 1
ATOM 815 N N . ARG A 1 104 ? -3.52 -18.656 6.574 1 92.25 104 ARG A N 1
ATOM 816 C CA . ARG A 1 104 ? -3.242 -19.734 7.516 1 92.25 104 ARG A CA 1
ATOM 817 C C . ARG A 1 104 ? -1.776 -20.156 7.457 1 92.25 104 ARG A C 1
ATOM 819 O O . ARG A 1 104 ? -1.191 -20.531 8.469 1 92.25 104 ARG A O 1
ATOM 826 N N . HIS A 1 105 ? -1.124 -20.031 6.363 1 92 105 HIS A N 1
ATOM 827 C CA . HIS A 1 105 ? 0.264 -20.438 6.168 1 92 105 HIS A CA 1
ATOM 828 C C . HIS A 1 105 ? 1.213 -19.266 6.367 1 92 105 HIS A C 1
ATOM 830 O O . HIS A 1 105 ? 2.434 -19.422 6.328 1 92 105 HIS A O 1
ATOM 836 N N . GLN A 1 106 ? 0.719 -18.062 6.504 1 88.5 106 GLN A N 1
ATOM 837 C CA . GLN A 1 106 ? 1.44 -16.844 6.84 1 88.5 106 GLN A CA 1
ATOM 838 C C . GLN A 1 106 ? 2.676 -16.672 5.961 1 88.5 106 GLN A C 1
ATOM 840 O O . GLN A 1 106 ? 3.781 -16.469 6.469 1 88.5 106 GLN A O 1
ATOM 845 N N . PRO A 1 107 ? 2.473 -16.609 4.66 1 89 107 PRO A N 1
ATOM 846 C CA . PRO A 1 107 ? 3.637 -16.375 3.801 1 89 107 PRO A CA 1
ATOM 847 C C . PRO A 1 107 ? 4.211 -14.969 3.947 1 89 107 PRO A C 1
ATOM 849 O O . PRO A 1 107 ? 3.469 -14.023 4.207 1 89 107 PRO A O 1
ATOM 852 N N . ASN A 1 108 ? 5.57 -14.914 3.736 1 85.56 108 ASN A N 1
ATOM 853 C CA . ASN A 1 108 ? 6.211 -13.609 3.867 1 85.56 108 ASN A CA 1
ATOM 854 C C . ASN A 1 108 ? 6.906 -13.195 2.574 1 85.56 108 ASN A C 1
ATOM 856 O O . ASN A 1 108 ? 7.656 -12.219 2.557 1 85.56 108 ASN A O 1
ATOM 860 N N . MET A 1 109 ? 6.711 -13.938 1.52 1 88.44 109 MET A N 1
ATOM 861 C CA . MET A 1 109 ? 7.281 -13.656 0.207 1 88.44 109 MET A CA 1
ATOM 862 C C . MET A 1 109 ? 6.246 -13.852 -0.894 1 88.44 109 MET A C 1
ATOM 864 O O . MET A 1 109 ? 5.352 -14.688 -0.767 1 88.44 109 MET A O 1
ATOM 868 N N . VAL A 1 110 ? 6.434 -13.18 -1.901 1 92.88 110 VAL A N 1
ATOM 869 C CA . VAL A 1 110 ? 5.512 -13.258 -3.031 1 92.88 110 VAL A CA 1
ATOM 870 C C . VAL A 1 110 ? 5.52 -14.664 -3.611 1 92.88 110 VAL A C 1
ATOM 872 O O . VAL A 1 110 ? 4.465 -15.242 -3.887 1 92.88 110 VAL A O 1
ATOM 875 N N . GLU A 1 111 ? 6.68 -15.25 -3.678 1 93.75 111 GLU A N 1
ATOM 876 C CA . GLU A 1 111 ? 6.82 -16.578 -4.25 1 93.75 111 GLU A CA 1
ATOM 877 C C . GLU A 1 111 ? 6.059 -17.625 -3.428 1 93.75 111 GLU A C 1
ATOM 879 O O . GLU A 1 111 ? 5.473 -18.547 -3.984 1 93.75 111 GLU A O 1
ATOM 884 N N . ALA A 1 112 ? 6.023 -17.469 -2.168 1 94.5 112 ALA A N 1
ATOM 885 C CA . ALA A 1 112 ? 5.316 -18.391 -1.281 1 94.5 112 ALA A CA 1
ATOM 886 C C . ALA A 1 112 ? 3.805 -18.297 -1.476 1 94.5 112 ALA A C 1
ATOM 888 O O . ALA A 1 112 ? 3.105 -19.312 -1.494 1 94.5 112 ALA A O 1
ATOM 889 N N . VAL A 1 113 ? 3.324 -17.125 -1.672 1 95.56 113 VAL A N 1
ATOM 890 C CA . VAL A 1 113 ? 1.897 -16.906 -1.896 1 95.56 113 VAL A CA 1
ATOM 891 C C . VAL A 1 113 ? 1.486 -17.516 -3.232 1 95.56 113 VAL A C 1
ATOM 893 O O . VAL A 1 113 ? 0.431 -18.156 -3.336 1 95.56 113 VAL A O 1
ATOM 896 N N . VAL A 1 114 ? 2.316 -17.328 -4.219 1 95.62 114 VAL A N 1
ATOM 897 C CA . VAL A 1 114 ? 2.072 -17.906 -5.535 1 95.62 114 VAL A CA 1
ATOM 898 C C . VAL A 1 114 ? 1.938 -19.422 -5.422 1 95.62 114 VAL A C 1
ATOM 900 O O . VAL A 1 114 ? 0.969 -20.016 -5.914 1 95.62 114 VAL A O 1
ATOM 903 N N . LYS A 1 115 ? 2.83 -20 -4.719 1 95.75 115 LYS A N 1
ATOM 904 C CA . LYS A 1 115 ? 2.834 -21.453 -4.551 1 95.75 115 LYS A CA 1
ATOM 905 C C . LYS A 1 115 ? 1.593 -21.922 -3.797 1 95.75 115 LYS A C 1
ATOM 907 O O . LYS A 1 115 ? 0.954 -22.891 -4.191 1 95.75 115 LYS A O 1
ATOM 912 N N . LEU A 1 116 ? 1.269 -21.219 -2.75 1 95.06 116 LEU A N 1
ATOM 913 C CA . LEU A 1 116 ? 0.106 -21.578 -1.943 1 95.06 116 LEU A CA 1
ATOM 914 C C . LEU A 1 116 ? -1.18 -21.438 -2.75 1 95.06 116 LEU A C 1
ATOM 916 O O . LEU A 1 116 ? -2.082 -22.281 -2.645 1 95.06 116 LEU A O 1
ATOM 920 N N . THR A 1 117 ? -1.247 -20.406 -3.529 1 94.69 117 THR A N 1
ATOM 921 C CA . THR A 1 117 ? -2.416 -20.172 -4.371 1 94.69 117 THR A CA 1
ATOM 922 C C . THR A 1 117 ? -2.545 -21.281 -5.426 1 94.69 117 THR A C 1
ATOM 924 O O . THR A 1 117 ? -3.641 -21.781 -5.668 1 94.69 117 THR A O 1
ATOM 927 N N . GLU A 1 118 ? -1.445 -21.625 -5.992 1 93.69 118 GLU A N 1
ATOM 928 C CA . GLU A 1 118 ? -1.438 -22.703 -6.973 1 93.69 118 GLU A CA 1
ATOM 929 C C . GLU A 1 118 ? -1.902 -24.031 -6.352 1 93.69 118 GLU A C 1
ATOM 931 O O . GLU A 1 118 ? -2.662 -24.781 -6.969 1 93.69 118 GLU A O 1
ATOM 936 N N . GLU A 1 119 ? -1.443 -24.297 -5.191 1 92.5 119 GLU A N 1
ATOM 937 C CA . GLU A 1 119 ? -1.848 -25.5 -4.484 1 92.5 119 GLU A CA 1
ATOM 938 C C . GLU A 1 119 ? -3.352 -25.516 -4.227 1 92.5 119 GLU A C 1
ATOM 940 O O . GLU A 1 119 ? -4 -26.562 -4.363 1 92.5 119 GLU A O 1
ATOM 945 N N . TYR A 1 120 ? -3.834 -24.438 -3.844 1 91.12 120 TYR A N 1
ATOM 946 C CA . TYR A 1 120 ? -5.266 -24.344 -3.584 1 91.12 120 TYR A CA 1
ATOM 947 C C . TYR A 1 120 ? -6.07 -24.594 -4.852 1 91.12 120 TYR A C 1
ATOM 949 O O . TYR A 1 120 ? -7.055 -25.328 -4.836 1 91.12 120 TYR A O 1
ATOM 957 N N . VAL A 1 121 ? -5.656 -23.891 -5.93 1 88.06 121 VAL A N 1
ATOM 958 C CA . VAL A 1 121 ? -6.387 -23.953 -7.191 1 88.06 121 VAL A CA 1
ATOM 959 C C . VAL A 1 121 ? -6.305 -25.375 -7.762 1 88.06 121 VAL A C 1
ATOM 961 O O . VAL A 1 121 ? -7.262 -25.859 -8.375 1 88.06 121 VAL A O 1
ATOM 964 N N . GLU A 1 122 ? -5.199 -26.016 -7.59 1 85.31 122 GLU A N 1
ATOM 965 C CA . GLU A 1 122 ? -5.027 -27.375 -8.078 1 85.31 122 GLU A CA 1
ATOM 966 C C . GLU A 1 122 ? -5.953 -28.344 -7.348 1 85.31 122 GLU A C 1
ATOM 968 O O . GLU A 1 122 ? -6.449 -29.312 -7.938 1 85.31 122 GLU A O 1
ATOM 973 N N . VAL A 1 123 ? -6.184 -28.078 -6.082 1 81.06 123 VAL A N 1
ATOM 974 C CA . VAL A 1 123 ? -6.996 -28.984 -5.273 1 81.06 123 VAL A CA 1
ATOM 975 C C . VAL A 1 123 ? -8.477 -28.672 -5.492 1 81.06 123 VAL A C 1
ATOM 977 O O . VAL A 1 123 ? -9.289 -29.594 -5.652 1 81.06 123 VAL A O 1
ATOM 980 N N . ASP A 1 124 ? -8.922 -27.5 -5.453 1 70.44 124 ASP A N 1
ATOM 981 C CA . ASP A 1 124 ? -10.336 -27.141 -5.473 1 70.44 124 ASP A CA 1
ATOM 982 C C . ASP A 1 124 ? -10.828 -26.922 -6.902 1 70.44 124 ASP A C 1
ATOM 984 O O . ASP A 1 124 ? -12.023 -27.031 -7.176 1 70.44 124 ASP A O 1
ATOM 988 N N . PHE A 1 125 ? -10.055 -26.453 -7.754 1 61 125 PHE A N 1
ATOM 989 C CA . PHE A 1 125 ? -10.43 -26.281 -9.156 1 61 125 PHE A CA 1
ATOM 990 C C . PHE A 1 125 ? -9.5 -27.078 -10.062 1 61 125 PHE A C 1
ATOM 992 O O . PHE A 1 125 ? -8.578 -26.516 -10.664 1 61 125 PHE A O 1
ATOM 999 N N . PRO A 1 126 ? -9.547 -28.344 -9.914 1 53.38 126 PRO A N 1
ATOM 1000 C CA . PRO A 1 126 ? -8.641 -29.109 -10.781 1 53.38 126 PRO A CA 1
ATOM 1001 C C . PRO A 1 126 ? -8.633 -28.594 -12.219 1 53.38 126 PRO A C 1
ATOM 1003 O O . PRO A 1 126 ? -9.633 -28.047 -12.688 1 53.38 126 PRO A O 1
ATOM 1006 N N . ARG A 1 127 ? -7.602 -28.062 -12.562 1 51.97 127 ARG A N 1
ATOM 1007 C CA . ARG A 1 127 ? -7.477 -27.688 -13.969 1 51.97 127 ARG A CA 1
ATOM 1008 C C . ARG A 1 127 ? -8.398 -28.531 -14.844 1 51.97 127 ARG A C 1
ATOM 1010 O O . ARG A 1 127 ? -8.344 -29.766 -14.805 1 51.97 127 ARG A O 1
ATOM 1017 N N . LYS A 1 128 ? -9.516 -28.188 -15.062 1 48.53 128 LYS A N 1
ATOM 1018 C CA . LYS A 1 128 ? -10.172 -28.922 -16.156 1 48.53 128 LYS A CA 1
ATOM 1019 C C . LYS A 1 128 ? -9.195 -29.219 -17.281 1 48.53 128 LYS A C 1
ATOM 1021 O O . LYS A 1 128 ? -8.797 -28.328 -18.031 1 48.53 128 LYS A O 1
ATOM 1026 N N . GLU A 1 129 ? -8.086 -29.828 -17.094 1 44.06 129 GLU A N 1
ATOM 1027 C CA . GLU A 1 129 ? -7.609 -30.438 -18.328 1 44.06 129 GLU A CA 1
ATOM 1028 C C . GLU A 1 129 ? -8.773 -30.906 -19.188 1 44.06 129 GLU A C 1
ATOM 1030 O O . GLU A 1 129 ? -9.664 -31.625 -18.703 1 44.06 129 GLU A O 1
ATOM 1035 N N . GLY A 1 130 ? -9.375 -30.047 -19.844 1 39.34 130 GLY A N 1
ATOM 1036 C CA . GLY A 1 130 ? -10.188 -30.562 -20.938 1 39.34 130 GLY A CA 1
ATOM 1037 C C . GLY A 1 130 ? -9.766 -31.938 -21.406 1 39.34 130 GLY A C 1
ATOM 1038 O O . GLY A 1 130 ? -8.625 -32.125 -21.859 1 39.34 130 GLY A O 1
ATOM 1039 N N . HIS A 1 131 ? -10.047 -32.969 -20.688 1 39.91 131 HIS A N 1
ATOM 1040 C CA . HIS A 1 131 ? -10.172 -34.25 -21.359 1 39.91 131 HIS A CA 1
ATOM 1041 C C . HIS A 1 131 ? -10.75 -34.094 -22.766 1 39.91 131 HIS A C 1
ATOM 1043 O O . HIS A 1 131 ? -11.891 -33.625 -22.922 1 39.91 131 HIS A O 1
ATOM 1049 N N . SER A 1 132 ? -9.93 -33.562 -23.734 1 40 132 SER A N 1
ATOM 1050 C CA . SER A 1 132 ? -10.234 -33.938 -25.109 1 40 132 SER A CA 1
ATOM 1051 C C . SER A 1 132 ? -10.82 -35.375 -25.156 1 40 132 SER A C 1
ATOM 1053 O O . SER A 1 132 ? -10.125 -36.344 -24.875 1 40 132 SER A O 1
ATOM 1055 N N . SER A 1 133 ? -11.961 -35.531 -24.594 1 40.88 133 SER A N 1
ATOM 1056 C CA . SER A 1 133 ? -12.672 -36.719 -25.078 1 40.88 133 SER A CA 1
ATOM 1057 C C . SER A 1 133 ? -12.32 -37 -26.547 1 40.88 133 SER A C 1
ATOM 1059 O O . SER A 1 133 ? -12.617 -36.188 -27.422 1 40.88 133 SER A O 1
ATOM 1061 N N . SER A 1 134 ? -11.133 -37.594 -26.812 1 40 134 SER A N 1
ATOM 1062 C CA . SER A 1 134 ? -10.93 -38.375 -28.047 1 40 134 SER A CA 1
ATOM 1063 C C . SER A 1 134 ? -12.203 -39.094 -28.453 1 40 134 SER A C 1
ATOM 1065 O O . SER A 1 134 ? -12.656 -40 -27.781 1 40 134 SER A O 1
ATOM 1067 N N . LEU A 1 135 ? -13.164 -38.312 -28.906 1 38.34 135 LEU A N 1
ATOM 1068 C CA . LEU A 1 135 ? -14.086 -39.031 -29.781 1 38.34 135 LEU A CA 1
ATOM 1069 C C . LEU A 1 135 ? -13.336 -39.969 -30.703 1 38.34 135 LEU A C 1
ATOM 1071 O O . LEU A 1 135 ? -12.641 -39.531 -31.625 1 38.34 135 LEU A O 1
ATOM 1075 N N . ILE A 1 136 ? -12.742 -41.031 -30.016 1 29.19 136 ILE A N 1
ATOM 1076 C CA . ILE A 1 136 ? -12.805 -42.188 -30.875 1 29.19 136 ILE A CA 1
ATOM 1077 C C . ILE A 1 136 ? -14.242 -42.688 -30.984 1 29.19 136 ILE A C 1
ATOM 1079 O O . ILE A 1 136 ? -14.953 -42.781 -29.969 1 29.19 136 ILE A O 1
ATOM 1083 N N . MET B 1 1 ? 41.469 -24.188 -3.602 1 32.03 1 MET B N 1
ATOM 1084 C CA . MET B 1 1 ? 40.938 -23.844 -4.914 1 32.03 1 MET B CA 1
ATOM 1085 C C . MET B 1 1 ? 39.406 -23.719 -4.867 1 32.03 1 MET B C 1
ATOM 1087 O O . MET B 1 1 ? 38.781 -23.406 -5.879 1 32.03 1 MET B O 1
ATOM 1091 N N . ALA B 1 2 ? 38.875 -24.266 -3.844 1 43.59 2 ALA B N 1
ATOM 1092 C CA . ALA B 1 2 ? 37.438 -24.359 -3.768 1 43.59 2 ALA B CA 1
ATOM 1093 C C . ALA B 1 2 ? 36.812 -23 -3.416 1 43.59 2 ALA B C 1
ATOM 1095 O O . ALA B 1 2 ? 35.594 -22.859 -3.396 1 43.59 2 ALA B O 1
ATOM 1096 N N . GLY B 1 3 ? 37.594 -22.062 -2.984 1 42 3 GLY B N 1
ATOM 1097 C CA . GLY B 1 3 ? 37.031 -20.859 -2.375 1 42 3 GLY B CA 1
ATOM 1098 C C . GLY B 1 3 ? 36.438 -19.891 -3.383 1 42 3 GLY B C 1
ATOM 1099 O O . GLY B 1 3 ? 35.906 -18.844 -3.012 1 42 3 GLY B O 1
ATOM 1100 N N . GLN B 1 4 ? 36.875 -19.938 -4.648 1 41.78 4 GLN B N 1
ATOM 1101 C CA . GLN B 1 4 ? 36.531 -18.922 -5.629 1 41.78 4 GLN B CA 1
ATOM 1102 C C . GLN B 1 4 ? 35.094 -19.125 -6.156 1 41.78 4 GLN B C 1
ATOM 1104 O O . GLN B 1 4 ? 34.594 -18.297 -6.91 1 41.78 4 GLN B O 1
ATOM 1109 N N . ALA B 1 5 ? 34.531 -20.281 -6 1 42.44 5 ALA B N 1
ATOM 1110 C CA . ALA B 1 5 ? 33.312 -20.516 -6.738 1 42.44 5 ALA B CA 1
ATOM 1111 C C . ALA B 1 5 ? 32.156 -19.719 -6.141 1 42.44 5 ALA B C 1
ATOM 1113 O O . ALA B 1 5 ? 31.125 -19.516 -6.785 1 42.44 5 ALA B O 1
ATOM 1114 N N . ALA B 1 6 ? 32.281 -19.422 -4.871 1 40.59 6 ALA B N 1
ATOM 1115 C CA . ALA B 1 6 ? 31.078 -18.844 -4.227 1 40.59 6 ALA B CA 1
ATOM 1116 C C . ALA B 1 6 ? 30.906 -17.391 -4.605 1 40.59 6 ALA B C 1
ATOM 1118 O O . ALA B 1 6 ? 29.859 -16.797 -4.348 1 40.59 6 ALA B O 1
ATOM 1119 N N . ALA B 1 7 ? 31.938 -16.703 -5.129 1 46.44 7 ALA B N 1
ATOM 1120 C CA . ALA B 1 7 ? 31.812 -15.289 -5.457 1 46.44 7 ALA B CA 1
ATOM 1121 C C . ALA B 1 7 ? 31.047 -15.102 -6.766 1 46.44 7 ALA B C 1
ATOM 1123 O O . ALA B 1 7 ? 30.516 -14.016 -7.031 1 46.44 7 ALA B O 1
ATOM 1124 N N . GLY B 1 8 ? 30.938 -16.031 -7.641 1 45.03 8 GLY B N 1
ATOM 1125 C CA . GLY B 1 8 ? 30.312 -15.898 -8.945 1 45.03 8 GLY B CA 1
ATOM 1126 C C . GLY B 1 8 ? 28.797 -15.93 -8.883 1 45.03 8 GLY B C 1
ATOM 1127 O O . GLY B 1 8 ? 28.125 -15.508 -9.82 1 45.03 8 GLY B O 1
ATOM 1128 N N . GLY B 1 9 ? 28.156 -16.531 -7.863 1 45.06 9 GLY B N 1
ATOM 1129 C CA . GLY B 1 9 ? 26.719 -16.656 -7.777 1 45.06 9 GLY B CA 1
ATOM 1130 C C . GLY B 1 9 ? 26.016 -15.391 -7.324 1 45.06 9 GLY B C 1
ATOM 1131 O O . GLY B 1 9 ? 24.875 -15.125 -7.719 1 45.06 9 GLY B O 1
ATOM 1132 N N . ALA B 1 10 ? 26.75 -14.609 -6.535 1 50.25 10 ALA B N 1
ATOM 1133 C CA . ALA B 1 10 ? 26.203 -13.336 -6.074 1 50.25 10 ALA B CA 1
ATOM 1134 C C . ALA B 1 10 ? 26.234 -12.297 -7.188 1 50.25 10 ALA B C 1
ATOM 1136 O O . ALA B 1 10 ? 25.312 -11.5 -7.328 1 50.25 10 ALA B O 1
ATOM 1137 N N . GLU B 1 11 ? 27.234 -12.266 -7.965 1 52.97 11 GLU B N 1
ATOM 1138 C CA . GLU B 1 11 ? 27.359 -11.328 -9.078 1 52.97 11 GLU B CA 1
ATOM 1139 C C . GLU B 1 11 ? 26.375 -11.656 -10.188 1 52.97 11 GLU B C 1
ATOM 1141 O O . GLU B 1 11 ? 25.844 -10.75 -10.836 1 52.97 11 GLU B O 1
ATOM 1146 N N . GLY B 1 12 ? 26.047 -12.828 -10.445 1 47.38 12 GLY B N 1
ATOM 1147 C CA . GLY B 1 12 ? 25.078 -13.234 -11.445 1 47.38 12 GLY B CA 1
ATOM 1148 C C . G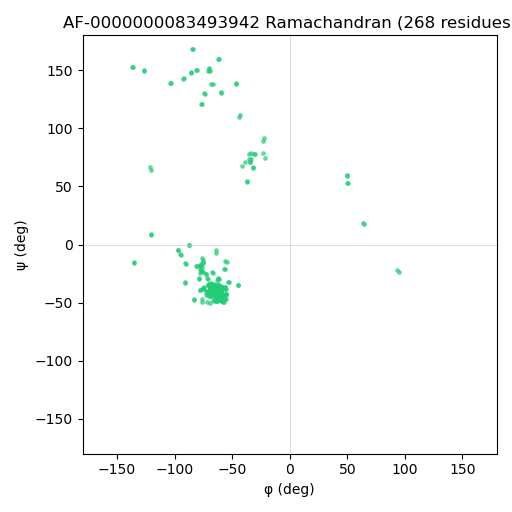LY B 1 12 ? 23.641 -12.922 -11.047 1 47.38 12 GLY B C 1
ATOM 1149 O O . GLY B 1 12 ? 22.828 -12.508 -11.875 1 47.38 12 GLY B O 1
ATOM 1150 N N . ASN B 1 13 ? 23.266 -13.172 -9.805 1 46.06 13 ASN B N 1
ATOM 1151 C CA . ASN B 1 13 ? 21.938 -12.82 -9.289 1 46.06 13 ASN B CA 1
ATOM 1152 C C . ASN B 1 13 ? 21.75 -11.312 -9.203 1 46.06 13 ASN B C 1
ATOM 1154 O O . ASN B 1 13 ? 20.656 -10.797 -9.453 1 46.06 13 ASN B O 1
ATOM 1158 N N . ALA B 1 14 ? 22.906 -10.672 -8.883 1 50.22 14 ALA B N 1
ATOM 1159 C CA . ALA B 1 14 ? 22.859 -9.211 -8.867 1 50.22 14 ALA B CA 1
ATOM 1160 C C . ALA B 1 14 ? 22.609 -8.664 -10.273 1 50.22 14 ALA B C 1
ATOM 1162 O O . ALA B 1 14 ? 21.828 -7.727 -10.453 1 50.22 14 ALA B O 1
ATOM 1163 N N . LYS B 1 15 ? 23.359 -9.156 -11.211 1 52.84 15 LYS B N 1
ATOM 1164 C CA . LYS B 1 15 ? 23.203 -8.742 -12.602 1 52.84 15 LYS B CA 1
ATOM 1165 C C . LYS B 1 15 ? 21.812 -9.086 -13.117 1 52.84 15 LYS B C 1
ATOM 1167 O O . LYS B 1 15 ? 21.234 -8.328 -13.906 1 52.84 15 LYS B O 1
ATOM 1172 N N . PHE B 1 16 ? 21.312 -10.148 -12.844 1 44.94 16 PHE B N 1
ATOM 1173 C CA . PHE B 1 16 ? 19.969 -10.531 -13.234 1 44.94 16 PHE B CA 1
ATOM 1174 C C . PHE B 1 16 ? 18.922 -9.648 -12.555 1 44.94 16 PHE B C 1
ATOM 1176 O O . PHE B 1 16 ? 17.938 -9.242 -13.172 1 44.94 16 PHE B O 1
ATOM 1183 N N . GLU B 1 17 ? 19.203 -9.289 -11.312 1 50.75 17 GLU B N 1
ATOM 1184 C CA . GLU B 1 17 ? 18.359 -8.352 -10.602 1 50.75 17 GLU B CA 1
ATOM 1185 C C . GLU B 1 17 ? 18.453 -6.949 -11.203 1 50.75 17 GLU B C 1
ATOM 1187 O O . GLU B 1 17 ? 17.438 -6.25 -11.32 1 50.75 17 GLU B O 1
ATOM 1192 N N . ASP B 1 18 ? 19.672 -6.602 -11.547 1 54.03 18 ASP B N 1
ATOM 1193 C CA . ASP B 1 18 ? 19.875 -5.34 -12.25 1 54.03 18 ASP B CA 1
ATOM 1194 C C . ASP B 1 18 ? 19.172 -5.348 -13.602 1 54.03 18 ASP B C 1
ATOM 1196 O O . ASP B 1 18 ? 18.562 -4.352 -14 1 54.03 18 ASP B O 1
ATOM 1200 N N . GLN B 1 19 ? 19.25 -6.461 -14.242 1 51.06 19 GLN B N 1
ATOM 1201 C CA . GLN B 1 19 ? 18.609 -6.57 -15.5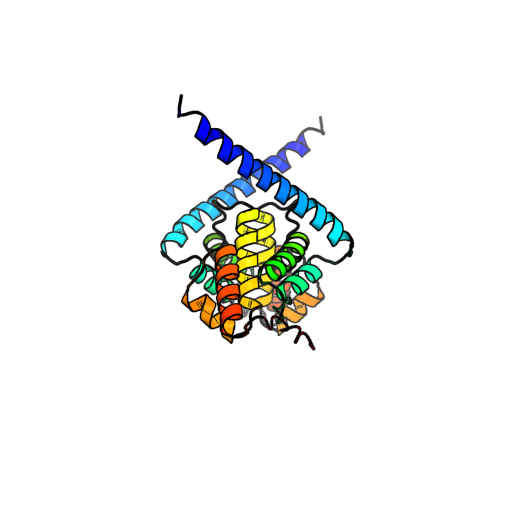47 1 51.06 19 GLN B CA 1
ATOM 1202 C C . GLN B 1 19 ? 17.094 -6.609 -15.414 1 51.06 19 GLN B C 1
ATOM 1204 O O . GLN B 1 19 ? 16.391 -6 -16.219 1 51.06 19 GLN B O 1
ATOM 1209 N N . ALA B 1 20 ? 16.641 -7.414 -14.586 1 50.91 20 ALA B N 1
ATOM 1210 C CA . ALA B 1 20 ? 15.203 -7.438 -14.312 1 50.91 20 ALA B CA 1
ATOM 1211 C C . ALA B 1 20 ? 14.711 -6.062 -13.875 1 50.91 20 ALA B C 1
ATOM 1213 O O . ALA B 1 20 ? 13.641 -5.617 -14.305 1 50.91 20 ALA B O 1
ATOM 1214 N N . ARG B 1 21 ? 15.57 -5.441 -13.109 1 53.91 21 ARG B N 1
ATOM 1215 C CA . ARG B 1 21 ? 15.273 -4.059 -12.742 1 53.91 21 ARG B CA 1
ATOM 1216 C C . ARG B 1 21 ? 15.234 -3.162 -13.977 1 53.91 21 ARG B C 1
ATOM 1218 O O . ARG B 1 21 ? 14.367 -2.295 -14.086 1 53.91 21 ARG B O 1
ATOM 1225 N N . ASN B 1 22 ? 16.219 -3.475 -14.805 1 55.38 22 ASN B N 1
ATOM 1226 C CA . ASN B 1 22 ? 16.25 -2.707 -16.047 1 55.38 22 ASN B CA 1
ATOM 1227 C C . ASN B 1 22 ? 15.016 -2.98 -16.906 1 55.38 22 ASN B C 1
ATOM 1229 O O . ASN B 1 22 ? 14.453 -2.061 -17.5 1 55.38 22 ASN B O 1
ATOM 1233 N N . TYR B 1 23 ? 14.648 -4.191 -17 1 53.38 23 TYR B N 1
ATOM 1234 C CA . TYR B 1 23 ? 13.453 -4.539 -17.766 1 53.38 23 TYR B CA 1
ATOM 1235 C C . TYR B 1 23 ? 12.203 -3.918 -17.141 1 53.38 23 TYR B C 1
ATOM 1237 O O . TYR B 1 23 ? 11.336 -3.4 -17.844 1 53.38 23 TYR B O 1
ATOM 1245 N N . GLU B 1 24 ? 12.117 -3.994 -15.992 1 54.59 24 GLU B N 1
ATOM 1246 C CA . GLU B 1 24 ? 10.992 -3.379 -15.289 1 54.59 24 GLU B CA 1
ATOM 1247 C C . GLU B 1 24 ? 10.977 -1.867 -15.492 1 54.59 24 GLU B C 1
ATOM 1249 O O . GLU B 1 24 ? 9.914 -1.269 -15.656 1 54.59 24 GLU B O 1
ATOM 1254 N N . VAL B 1 25 ? 12.156 -1.338 -15.508 1 54.94 25 VAL B N 1
ATOM 1255 C CA . VAL B 1 25 ? 12.297 0.088 -15.781 1 54.94 25 VAL B CA 1
ATOM 1256 C C . VAL B 1 25 ? 11.828 0.39 -17.203 1 54.94 25 VAL B C 1
ATOM 1258 O O 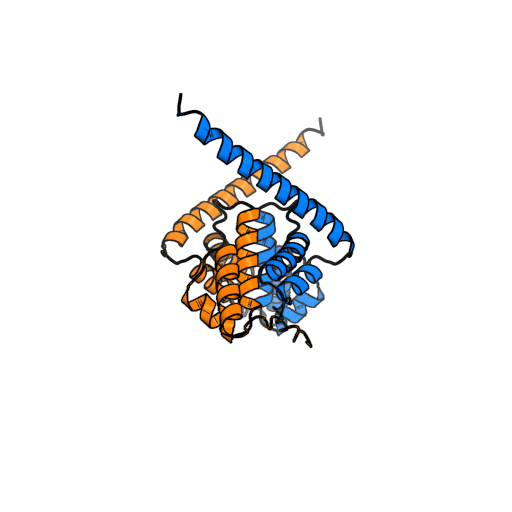. VAL B 1 25 ? 11.094 1.356 -17.438 1 54.94 25 VAL B O 1
ATOM 1261 N N . VAL B 1 26 ? 12.344 -0.432 -18.062 1 52.81 26 VAL B N 1
ATOM 1262 C CA . VAL B 1 26 ? 11.953 -0.242 -19.453 1 52.81 26 VAL B CA 1
ATOM 1263 C C . VAL B 1 26 ? 10.445 -0.417 -19.594 1 52.81 26 VAL B C 1
ATOM 1265 O O . VAL B 1 26 ? 9.781 0.382 -20.25 1 52.81 26 VAL B O 1
ATOM 1268 N N . LYS B 1 27 ? 9.922 -1.308 -19.078 1 51.97 27 LYS B N 1
ATOM 1269 C CA . LYS B 1 27 ? 8.484 -1.548 -19.172 1 51.97 27 LYS B CA 1
ATOM 1270 C C . LYS B 1 27 ? 7.703 -0.432 -18.484 1 51.97 27 LYS B C 1
ATOM 1272 O O . LYS B 1 27 ? 6.699 0.044 -19.016 1 51.97 27 LYS B O 1
ATOM 1277 N N . ALA B 1 28 ? 8.156 -0.07 -17.375 1 55.69 28 ALA B N 1
ATOM 1278 C CA . ALA B 1 28 ? 7.539 1.089 -16.734 1 55.69 28 ALA B CA 1
ATOM 1279 C C . ALA B 1 28 ? 7.555 2.301 -17.656 1 55.69 28 ALA B C 1
ATOM 1281 O O . ALA B 1 28 ? 6.57 3.039 -17.734 1 55.69 28 ALA B O 1
ATOM 1282 N N . ALA B 1 29 ? 8.656 2.477 -18.297 1 54.81 29 ALA B N 1
ATOM 1283 C CA . ALA B 1 29 ? 8.766 3.561 -19.266 1 54.81 29 ALA B CA 1
ATOM 1284 C C . ALA B 1 29 ? 7.727 3.4 -20.375 1 54.81 29 ALA B C 1
ATOM 1286 O O . ALA B 1 29 ? 7.133 4.383 -20.828 1 54.81 29 ALA B O 1
ATOM 1287 N N . ILE B 1 30 ? 7.508 2.291 -20.703 1 53.84 30 ILE B N 1
ATOM 1288 C CA . ILE B 1 30 ? 6.547 2.004 -21.766 1 53.84 30 ILE B CA 1
ATOM 1289 C C . ILE B 1 30 ? 5.125 2.156 -21.219 1 53.84 30 ILE B C 1
ATOM 1291 O O . ILE B 1 30 ? 4.266 2.736 -21.891 1 53.84 30 ILE B O 1
ATOM 1295 N N . LEU B 1 31 ? 4.852 1.61 -20.188 1 53.91 31 LEU B N 1
ATOM 1296 C CA . LEU B 1 31 ? 3.51 1.737 -19.625 1 53.91 31 LEU B CA 1
ATOM 1297 C C . LEU B 1 31 ? 3.193 3.193 -19.297 1 53.91 31 LEU B C 1
ATOM 1299 O O . LEU B 1 31 ? 2.043 3.625 -19.422 1 53.91 31 LEU B O 1
ATOM 1303 N N . ASP B 1 32 ? 4.223 3.934 -18.969 1 55.44 32 ASP B N 1
ATOM 1304 C CA . ASP B 1 32 ? 4.055 5.379 -18.859 1 55.44 32 ASP B CA 1
ATOM 1305 C C . ASP B 1 32 ? 3.467 5.961 -20.141 1 55.44 32 ASP B C 1
ATOM 1307 O O . ASP B 1 32 ? 2.928 7.07 -20.141 1 55.44 32 ASP B O 1
ATOM 1311 N N . GLN B 1 33 ? 3.531 5.18 -21.078 1 50.66 33 GLN B N 1
ATOM 1312 C CA . GLN B 1 33 ? 2.963 5.688 -22.312 1 50.66 33 GLN B CA 1
ATOM 1313 C C . GLN B 1 33 ? 1.451 5.871 -22.203 1 50.66 33 GLN B C 1
ATOM 1315 O O . GLN B 1 33 ? 0.844 6.602 -22.984 1 50.66 33 GLN B O 1
ATOM 1320 N N . GLU B 1 34 ? 0.914 5.133 -21.328 1 55.59 34 GLU B N 1
ATOM 1321 C CA . GLU B 1 34 ? -0.528 5.348 -21.266 1 55.59 34 GLU B CA 1
ATOM 1322 C C . GLU B 1 34 ? -0.854 6.77 -20.812 1 55.59 34 GLU B C 1
ATOM 1324 O O . GLU B 1 34 ? -1.964 7.258 -21.031 1 55.59 34 GLU B O 1
ATOM 1329 N N . GLY B 1 35 ? 0.166 7.48 -20.484 1 60.66 35 GLY B N 1
ATOM 1330 C CA . GLY B 1 35 ? -0.073 8.867 -20.125 1 60.66 35 GLY B CA 1
ATOM 1331 C C . GLY B 1 35 ? -0.937 9.016 -18.875 1 60.66 35 GLY B C 1
ATOM 1332 O O . GLY B 1 35 ? -1.649 10.016 -18.734 1 60.66 35 GLY B O 1
ATOM 1333 N N . LEU B 1 36 ? -1.028 7.949 -18.094 1 66.75 36 LEU B N 1
ATOM 1334 C CA . LEU B 1 36 ? -1.892 8.078 -16.922 1 66.75 36 LEU B CA 1
ATOM 1335 C C . LEU B 1 36 ? -1.163 8.781 -15.781 1 66.75 36 LEU B C 1
ATOM 1337 O O . LEU B 1 36 ? 0.068 8.758 -15.719 1 66.75 36 LEU B O 1
ATOM 1341 N N . SER B 1 37 ? -1.95 9.469 -14.984 1 72.56 37 SER B N 1
ATOM 1342 C CA . SER B 1 37 ? -1.415 10.102 -13.781 1 72.56 37 SER B CA 1
ATOM 1343 C C . SER B 1 37 ? -1.028 9.062 -12.734 1 72.56 37 SER B C 1
ATOM 1345 O O . SER B 1 37 ? -1.499 7.926 -12.781 1 72.56 37 SER B O 1
ATOM 1347 N N . VAL B 1 38 ? -0.133 9.289 -11.93 1 75.31 38 VAL B N 1
ATOM 1348 C CA . VAL B 1 38 ? 0.317 8.469 -10.812 1 75.31 38 VAL B CA 1
ATOM 1349 C C . VAL B 1 38 ? -0.891 7.945 -10.039 1 75.31 38 VAL B C 1
ATOM 1351 O O . VAL B 1 38 ? -0.923 6.777 -9.648 1 75.31 38 VAL B O 1
ATOM 1354 N N . GLU B 1 39 ? -1.868 8.742 -9.992 1 79.44 39 GLU B N 1
ATOM 1355 C CA . GLU B 1 39 ? -3.076 8.367 -9.266 1 79.44 39 GLU B CA 1
ATOM 1356 C C . GLU B 1 39 ? -3.826 7.246 -9.984 1 79.44 39 GLU B C 1
ATOM 1358 O O . GLU B 1 39 ? -4.363 6.34 -9.344 1 79.44 39 GLU B O 1
ATOM 1363 N N . LYS B 1 40 ? -3.861 7.363 -11.227 1 85.81 40 LYS B N 1
ATOM 1364 C CA . LYS B 1 40 ? -4.57 6.348 -12 1 85.81 40 LYS B CA 1
ATOM 1365 C C . LYS B 1 40 ? -3.861 5 -11.914 1 85.81 40 LYS B C 1
ATOM 1367 O O . LYS B 1 40 ? -4.512 3.957 -11.82 1 85.81 40 LYS B O 1
ATOM 1372 N N . TYR B 1 41 ? -2.578 5.059 -11.906 1 87.12 41 TYR B N 1
ATOM 1373 C CA . TYR B 1 41 ? -1.821 3.82 -11.758 1 87.12 41 TYR B CA 1
ATOM 1374 C C . TYR B 1 41 ? -2.043 3.203 -10.383 1 87.12 41 TYR B C 1
ATOM 1376 O O . TYR B 1 41 ? -2.17 1.983 -10.258 1 87.12 41 TYR B O 1
ATOM 1384 N N . GLN B 1 42 ? -2.08 4.035 -9.398 1 89.5 42 GLN B N 1
ATOM 1385 C CA . GLN B 1 42 ? -2.369 3.576 -8.047 1 89.5 42 GLN B CA 1
ATOM 1386 C C . GLN B 1 42 ? -3.73 2.891 -7.973 1 89.5 42 GLN B C 1
ATOM 1388 O O . GLN B 1 42 ? -3.869 1.836 -7.348 1 89.5 42 GLN B O 1
ATOM 1393 N N . GLN B 1 43 ? -4.703 3.465 -8.602 1 90.5 43 GLN B N 1
ATOM 1394 C CA . GLN B 1 43 ? -6.055 2.916 -8.617 1 90.5 43 GLN B CA 1
ATOM 1395 C C . GLN B 1 43 ? -6.09 1.555 -9.305 1 90.5 43 GLN B C 1
ATOM 1397 O O . GLN B 1 43 ? -6.746 0.627 -8.828 1 90.5 43 GLN B O 1
ATOM 1402 N N . LYS B 1 44 ? -5.418 1.512 -10.383 1 91.38 44 LYS B N 1
ATOM 1403 C CA . LYS B 1 44 ? -5.367 0.248 -11.117 1 91.38 44 LYS B CA 1
ATOM 1404 C C . LYS B 1 44 ? -4.664 -0.831 -10.297 1 91.38 44 LYS B C 1
ATOM 1406 O O . LYS B 1 44 ? -5.113 -1.979 -10.258 1 91.38 44 LYS B O 1
ATOM 1411 N N . PHE B 1 45 ? -3.578 -0.45 -9.672 1 93.81 45 PHE B N 1
ATOM 1412 C CA . PHE B 1 45 ? -2.83 -1.384 -8.844 1 93.81 45 PHE B CA 1
ATOM 1413 C C . PHE B 1 45 ? -3.701 -1.927 -7.715 1 93.81 45 PHE B C 1
ATOM 1415 O O . PHE B 1 45 ? -3.691 -3.129 -7.438 1 93.81 45 PHE B O 1
ATOM 1422 N N . ARG B 1 46 ? -4.438 -1.095 -7.137 1 94.5 46 ARG B N 1
ATOM 1423 C CA . ARG B 1 46 ? -5.25 -1.483 -5.992 1 94.5 46 ARG B CA 1
ATOM 1424 C C . ARG B 1 46 ? -6.535 -2.174 -6.438 1 94.5 46 ARG B C 1
ATOM 1426 O O . ARG B 1 46 ? -7.152 -2.908 -5.664 1 94.5 46 ARG B O 1
ATOM 1433 N N . ALA B 1 47 ? -6.926 -1.995 -7.684 1 93.62 47 ALA B N 1
ATOM 1434 C CA . ALA B 1 47 ? -8.188 -2.533 -8.18 1 93.62 47 ALA B CA 1
ATOM 1435 C C . ALA B 1 47 ? -8 -3.938 -8.742 1 93.62 47 ALA B C 1
ATOM 1437 O O . ALA B 1 47 ? -8.977 -4.66 -8.961 1 93.62 47 ALA B O 1
ATOM 1438 N N . VAL B 1 48 ? -6.785 -4.27 -8.992 1 93.56 48 VAL B N 1
ATOM 1439 C CA . VAL B 1 48 ? -6.516 -5.57 -9.602 1 93.56 48 VAL B CA 1
ATOM 1440 C C . VAL B 1 48 ? -7.043 -6.68 -8.695 1 93.56 48 VAL B C 1
ATOM 1442 O O . VAL B 1 48 ? -6.793 -6.68 -7.492 1 93.56 48 VAL B O 1
ATOM 1445 N N . LYS B 1 49 ? -7.758 -7.547 -9.297 1 94.81 49 LYS B N 1
ATOM 1446 C CA . LYS B 1 49 ? -8.266 -8.719 -8.594 1 94.81 49 LYS B CA 1
ATOM 1447 C C . LYS B 1 49 ? -7.902 -10.008 -9.328 1 94.81 49 LYS B C 1
ATOM 1449 O O . LYS B 1 49 ? -7.785 -10.016 -10.555 1 94.81 49 LYS B O 1
ATOM 1454 N N . TRP B 1 50 ? -7.758 -10.984 -8.539 1 93.31 50 TRP B N 1
ATOM 1455 C CA . TRP B 1 50 ? -7.496 -12.297 -9.117 1 93.31 50 TRP B CA 1
ATOM 1456 C C . TRP B 1 50 ? -8.773 -12.906 -9.688 1 93.31 50 TRP B C 1
ATOM 1458 O O . TRP B 1 50 ? -9.789 -13 -8.992 1 93.31 50 TRP B O 1
ATOM 1468 N N . THR B 1 51 ? -8.672 -13.156 -10.938 1 86.44 51 THR B N 1
ATOM 1469 C CA . THR B 1 51 ? -9.797 -13.82 -11.594 1 86.44 51 THR B CA 1
ATOM 1470 C C . THR B 1 51 ? -9.492 -15.297 -11.82 1 86.44 51 THR B C 1
ATOM 1472 O O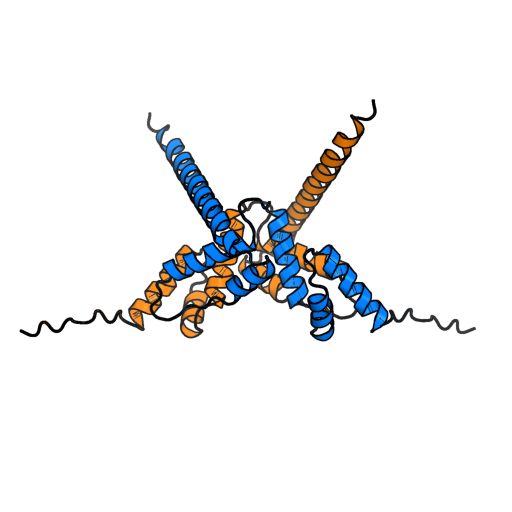 . THR B 1 51 ? -8.344 -15.664 -12.07 1 86.44 51 THR B O 1
ATOM 1475 N N . GLY B 1 52 ? -10.438 -16.094 -11.594 1 79.06 52 GLY B N 1
ATOM 1476 C CA . GLY B 1 52 ? -10.266 -17.516 -11.828 1 79.06 52 GLY B CA 1
ATOM 1477 C C . GLY B 1 52 ? -9.625 -17.844 -13.164 1 79.06 52 GLY B C 1
ATOM 1478 O O . GLY B 1 52 ? -9.914 -17.172 -14.164 1 79.06 52 GLY B O 1
ATOM 1479 N N . GLY B 1 53 ? -8.766 -18.734 -13.227 1 84.69 53 GLY B N 1
ATOM 1480 C CA . GLY B 1 53 ? -8.086 -19.141 -14.445 1 84.69 53 GLY B CA 1
ATOM 1481 C C . GLY 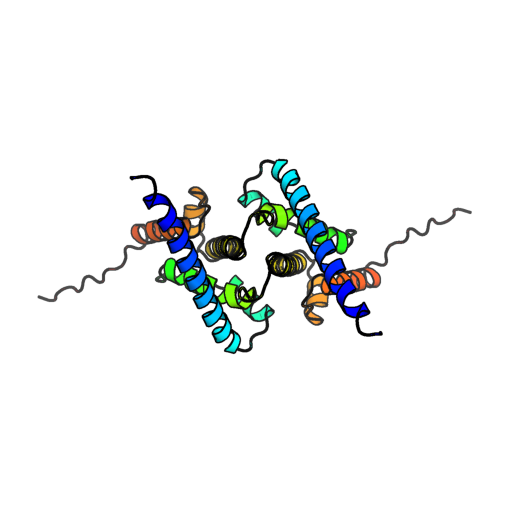B 1 53 ? -6.754 -18.453 -14.648 1 84.69 53 GLY B C 1
ATOM 1482 O O . GLY B 1 53 ? -5.914 -18.906 -15.422 1 84.69 53 GLY B O 1
ATOM 1483 N N . LEU B 1 54 ? -6.652 -17.344 -14.039 1 88 54 LEU B N 1
ATOM 1484 C CA . LEU B 1 54 ? -5.367 -16.672 -14.102 1 88 54 LEU B CA 1
ATOM 1485 C C . LEU B 1 54 ? -4.336 -17.359 -13.219 1 88 54 LEU B C 1
ATOM 1487 O O . LEU B 1 54 ? -4.625 -17.703 -12.07 1 88 54 LEU B O 1
ATOM 1491 N N . GLN B 1 55 ? -3.207 -17.625 -13.836 1 92.75 55 GLN B N 1
ATOM 1492 C CA . GLN B 1 55 ? -2.137 -18.188 -13.023 1 92.75 55 GLN B CA 1
ATOM 1493 C C . GLN B 1 55 ? -1.63 -17.172 -12 1 92.75 55 GLN B C 1
ATOM 1495 O O . GLN B 1 55 ? -1.516 -15.984 -12.305 1 92.75 55 GLN B O 1
ATOM 1500 N N . PRO B 1 56 ? -1.391 -17.578 -10.859 1 94.69 56 PRO B N 1
ATOM 1501 C CA . PRO B 1 56 ? -0.908 -16.672 -9.812 1 94.69 56 PRO B CA 1
ATOM 1502 C C . PRO B 1 56 ? 0.336 -15.898 -10.234 1 94.69 56 PRO B C 1
ATOM 1504 O O . PRO B 1 56 ? 0.487 -14.727 -9.883 1 94.69 56 PRO B O 1
ATOM 1507 N N . GLN B 1 57 ? 1.144 -16.547 -11.047 1 94.5 57 GLN B N 1
ATOM 1508 C CA . GLN B 1 57 ? 2.336 -15.859 -11.539 1 94.5 57 GLN B CA 1
ATOM 1509 C C . GLN B 1 57 ? 1.965 -14.703 -12.461 1 94.5 57 GLN B C 1
ATOM 1511 O O . GLN B 1 57 ? 2.605 -13.648 -12.438 1 94.5 57 GLN B O 1
ATOM 1516 N N . ALA B 1 58 ? 1.001 -14.922 -13.203 1 94.06 58 ALA B N 1
ATOM 1517 C CA . ALA B 1 58 ? 0.518 -13.875 -14.094 1 94.06 58 ALA B CA 1
ATOM 1518 C C . ALA B 1 58 ? -0.083 -12.711 -13.305 1 94.06 58 ALA B C 1
ATOM 1520 O O . ALA B 1 58 ? 0.077 -11.547 -13.672 1 94.06 58 ALA B O 1
ATOM 1521 N N . PHE B 1 59 ? -0.841 -13.07 -12.32 1 95.44 59 PHE B N 1
ATOM 1522 C CA . PHE B 1 59 ? -1.388 -12.062 -11.43 1 95.44 59 PHE B CA 1
ATOM 1523 C C . PHE B 1 59 ? -0.274 -11.203 -10.836 1 95.44 59 PHE B C 1
ATOM 1525 O O . PHE B 1 59 ? -0.369 -9.977 -10.812 1 95.44 59 PHE B O 1
ATOM 1532 N N . THR B 1 60 ? 0.855 -11.852 -10.414 1 95.12 60 THR B N 1
ATOM 1533 C CA . THR B 1 60 ? 2.016 -11.148 -9.875 1 95.12 60 THR B CA 1
ATOM 1534 C C . THR B 1 60 ? 2.609 -10.203 -10.914 1 95.12 60 THR B C 1
ATOM 1536 O O . THR B 1 60 ? 3.035 -9.094 -10.578 1 95.12 60 THR B O 1
ATOM 1539 N N . GLN B 1 61 ? 2.639 -10.625 -12.078 1 93.31 61 GLN B N 1
ATOM 1540 C CA . GLN B 1 61 ? 3.191 -9.805 -13.156 1 93.31 61 GLN B CA 1
ATOM 1541 C C . GLN B 1 61 ? 2.35 -8.555 -13.383 1 93.31 61 GLN B C 1
ATOM 1543 O O . GLN B 1 61 ? 2.887 -7.469 -13.602 1 93.31 61 GLN B O 1
ATOM 1548 N N . LYS B 1 62 ? 1.022 -8.75 -13.359 1 92.94 62 LYS B N 1
ATOM 1549 C CA . LYS B 1 62 ? 0.123 -7.609 -13.5 1 92.94 62 LYS B CA 1
ATOM 1550 C C . LYS B 1 62 ? 0.348 -6.594 -12.383 1 92.94 62 LYS B C 1
ATOM 1552 O O . LYS B 1 62 ? 0.434 -5.391 -12.641 1 92.94 62 LYS B O 1
ATOM 1557 N N . LEU B 1 63 ? 0.496 -7.098 -11.195 1 94.25 63 LEU B N 1
ATOM 1558 C CA . LEU B 1 63 ? 0.753 -6.234 -10.055 1 94.25 63 LEU B CA 1
ATOM 1559 C C . LEU B 1 63 ? 2.092 -5.52 -10.195 1 94.25 63 LEU B C 1
ATOM 1561 O O . LEU B 1 63 ? 2.193 -4.32 -9.93 1 94.25 63 LEU B O 1
ATOM 1565 N N . THR B 1 64 ? 3.086 -6.238 -10.672 1 91.06 64 THR B N 1
ATOM 1566 C CA . THR B 1 64 ? 4.418 -5.676 -10.867 1 91.06 64 THR B CA 1
ATOM 1567 C C . THR B 1 64 ? 4.387 -4.562 -11.914 1 91.06 64 THR B C 1
ATOM 1569 O O . THR B 1 64 ? 5.008 -3.516 -11.727 1 91.06 64 THR B O 1
ATOM 1572 N N . ASP B 1 65 ? 3.658 -4.816 -12.93 1 90.5 65 ASP B N 1
ATOM 1573 C CA . ASP B 1 65 ? 3.553 -3.828 -14 1 90.5 65 ASP B CA 1
ATOM 1574 C C . ASP B 1 65 ? 2.914 -2.537 -13.492 1 90.5 65 ASP B C 1
ATOM 1576 O O . ASP B 1 65 ? 3.424 -1.443 -13.742 1 90.5 65 ASP B O 1
ATOM 1580 N N . TRP B 1 66 ? 1.875 -2.684 -12.758 1 89.75 66 TRP B N 1
ATOM 1581 C CA . TRP B 1 66 ? 1.178 -1.513 -12.242 1 89.75 66 TRP B CA 1
ATOM 1582 C C . TRP B 1 66 ? 2.002 -0.825 -11.156 1 89.75 66 TRP B C 1
ATOM 1584 O O . TRP B 1 66 ? 2.082 0.405 -11.117 1 89.75 66 TRP B O 1
ATOM 1594 N N . ALA B 1 67 ? 2.576 -1.587 -10.273 1 91.75 67 ALA B N 1
ATOM 1595 C CA . ALA B 1 67 ? 3.404 -1.017 -9.211 1 91.75 67 ALA B CA 1
ATOM 1596 C C . ALA B 1 67 ? 4.578 -0.235 -9.797 1 91.75 67 ALA B C 1
ATOM 1598 O O . ALA B 1 67 ? 4.941 0.826 -9.289 1 91.75 67 ALA B O 1
ATOM 1599 N N . THR B 1 68 ? 5.18 -0.745 -10.789 1 88.12 68 THR B N 1
ATOM 1600 C CA . THR B 1 68 ? 6.316 -0.098 -11.43 1 88.12 68 THR B CA 1
ATOM 1601 C C . THR B 1 68 ? 5.926 1.273 -11.969 1 88.12 68 THR B C 1
ATOM 1603 O O . THR B 1 68 ? 6.672 2.242 -11.82 1 88.12 68 THR B O 1
ATOM 1606 N N . CYS B 1 69 ? 4.719 1.368 -12.57 1 84.62 69 CYS B N 1
ATOM 1607 C CA . CYS B 1 69 ? 4.219 2.629 -13.109 1 84.62 69 CYS B CA 1
ATOM 1608 C C . CYS B 1 69 ? 3.777 3.564 -11.984 1 84.62 69 CYS B C 1
ATOM 1610 O O . CYS B 1 69 ? 4.035 4.77 -12.039 1 84.62 69 CYS B O 1
ATOM 1612 N N . TRP B 1 70 ? 3.191 2.973 -11.008 1 88.06 70 TRP B N 1
ATOM 1613 C CA . TRP B 1 70 ? 2.676 3.742 -9.883 1 88.06 70 TRP B CA 1
ATOM 1614 C C . TRP B 1 70 ? 3.814 4.336 -9.062 1 88.06 70 TRP B C 1
ATOM 1616 O O . TRP B 1 70 ? 3.818 5.535 -8.773 1 88.06 70 TRP B O 1
ATOM 1626 N N . LEU B 1 71 ? 4.855 3.586 -8.766 1 86.81 71 LEU B N 1
ATOM 1627 C CA . LEU B 1 71 ? 5.91 3.986 -7.84 1 86.81 71 LEU B CA 1
ATOM 1628 C C . LEU B 1 71 ? 7.109 4.551 -8.594 1 86.81 71 LEU B C 1
ATOM 1630 O O . LEU B 1 71 ? 8.062 5.035 -7.984 1 86.81 71 LEU B O 1
ATOM 1634 N N . ARG B 1 72 ? 7.062 4.512 -9.891 1 79.75 72 ARG B N 1
ATOM 1635 C CA . ARG B 1 72 ? 8.156 4.992 -10.727 1 79.75 72 ARG B CA 1
ATOM 1636 C C . ARG B 1 72 ? 9.492 4.41 -10.273 1 79.75 72 ARG B C 1
ATOM 1638 O O . ARG B 1 72 ? 10.453 5.148 -10.062 1 79.75 72 ARG B O 1
ATOM 1645 N N . LEU B 1 73 ? 9.648 3.26 -10.148 1 73.31 73 LEU B N 1
ATOM 1646 C CA . LEU B 1 73 ? 10.773 2.518 -9.578 1 73.31 73 LEU B CA 1
ATOM 1647 C C . LEU B 1 73 ? 12.07 2.855 -10.305 1 73.31 73 LEU B C 1
ATOM 1649 O O . LEU B 1 73 ? 13.156 2.703 -9.742 1 73.31 73 LEU B O 1
ATOM 1653 N N . ASP B 1 74 ? 11.961 3.338 -11.469 1 70.56 74 ASP B N 1
ATOM 1654 C CA . ASP B 1 74 ? 13.156 3.629 -12.258 1 70.56 74 ASP B CA 1
ATOM 1655 C C . ASP B 1 74 ? 13.852 4.891 -11.758 1 70.56 74 ASP B C 1
ATOM 1657 O O . ASP B 1 74 ? 15.047 5.086 -11.992 1 70.56 74 ASP B O 1
ATOM 1661 N N . THR B 1 75 ? 13.172 5.582 -11.023 1 74.12 75 THR B N 1
ATOM 1662 C CA . THR B 1 75 ? 13.703 6.902 -10.711 1 74.12 75 THR B CA 1
ATOM 1663 C C . THR B 1 75 ? 13.57 7.199 -9.219 1 74.12 75 THR B C 1
ATOM 1665 O O . THR B 1 75 ? 14.305 8.031 -8.68 1 74.12 75 THR B O 1
ATOM 1668 N N . GLN B 1 76 ? 12.758 6.422 -8.586 1 75.81 76 GLN B N 1
ATOM 1669 C CA . GLN B 1 76 ? 12.422 6.82 -7.223 1 75.81 76 GLN B CA 1
ATOM 1670 C C . GLN B 1 76 ? 13.359 6.168 -6.215 1 75.81 76 GLN B C 1
ATOM 1672 O O . GLN B 1 76 ? 13.836 5.055 -6.434 1 75.81 76 GLN B O 1
ATOM 1677 N N . THR B 1 77 ? 13.672 6.953 -5.227 1 79.12 77 THR B N 1
ATOM 1678 C CA . THR B 1 77 ? 14.422 6.457 -4.078 1 79.12 77 THR B CA 1
ATOM 1679 C C . THR B 1 77 ? 13.492 5.812 -3.057 1 79.12 77 THR B C 1
ATOM 1681 O O . THR B 1 77 ? 12.266 5.93 -3.164 1 79.12 77 THR B O 1
ATOM 1684 N N . VAL B 1 78 ? 13.969 5.168 -2.154 1 80.75 78 VAL B N 1
ATOM 1685 C CA . VAL B 1 78 ? 13.219 4.516 -1.087 1 80.75 78 VAL B CA 1
ATOM 1686 C C . VAL B 1 78 ? 12.352 5.543 -0.365 1 80.75 78 VAL B C 1
ATOM 1688 O O . VAL B 1 78 ? 11.188 5.273 -0.057 1 80.75 78 VAL B O 1
ATOM 1691 N N . GLY B 1 79 ? 12.914 6.711 -0.244 1 82.38 79 GLY B N 1
ATOM 1692 C CA . GLY B 1 79 ? 12.195 7.781 0.422 1 82.38 79 GLY B CA 1
ATOM 1693 C C . GLY B 1 79 ? 11.008 8.281 -0.377 1 82.38 79 GLY B C 1
ATOM 1694 O O . GLY B 1 79 ? 9.945 8.562 0.187 1 82.38 79 GLY B O 1
ATOM 1695 N N . GLU B 1 80 ? 11.203 8.328 -1.624 1 83.62 80 GLU B N 1
ATOM 1696 C CA . GLU B 1 80 ? 10.133 8.789 -2.494 1 83.62 80 GLU B CA 1
ATOM 1697 C C . GLU B 1 80 ? 8.992 7.777 -2.553 1 83.62 80 GLU B C 1
ATOM 1699 O O . GLU B 1 80 ? 7.82 8.1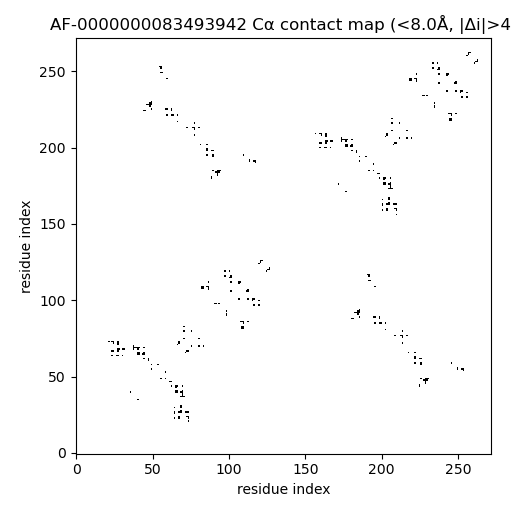56 -2.615 1 83.62 80 GLU B O 1
ATOM 1704 N N . ILE B 1 81 ? 9.289 6.539 -2.502 1 87.69 81 ILE B N 1
ATOM 1705 C CA . ILE B 1 81 ? 8.273 5.488 -2.488 1 87.69 81 ILE B CA 1
ATOM 1706 C C . ILE B 1 81 ? 7.504 5.531 -1.169 1 87.69 81 ILE B C 1
ATOM 1708 O O . ILE B 1 81 ? 6.281 5.367 -1.149 1 87.69 81 ILE B O 1
ATOM 1712 N N . MET B 1 82 ? 8.234 5.781 -0.127 1 87.25 82 MET B N 1
ATOM 1713 C CA . MET B 1 82 ? 7.594 5.926 1.179 1 87.25 82 MET B CA 1
ATOM 1714 C C . MET B 1 82 ? 6.59 7.074 1.169 1 87.25 82 MET B C 1
ATOM 1716 O O . MET B 1 82 ? 5.473 6.93 1.671 1 87.25 82 MET B O 1
ATOM 1720 N N . ASP B 1 83 ? 7.043 8.156 0.585 1 89.25 83 ASP B N 1
ATOM 1721 C CA . ASP B 1 83 ? 6.168 9.32 0.498 1 89.25 83 ASP B CA 1
ATOM 1722 C C . ASP B 1 83 ? 4.883 8.984 -0.255 1 89.25 83 ASP B C 1
ATOM 1724 O O . ASP B 1 83 ? 3.797 9.43 0.126 1 89.25 83 ASP B O 1
ATOM 1728 N N . VAL B 1 84 ? 5.012 8.172 -1.247 1 90.12 84 VAL B N 1
ATOM 1729 C CA . VAL B 1 84 ? 3.857 7.758 -2.041 1 90.12 84 VAL B CA 1
ATOM 1730 C C . VAL B 1 84 ? 2.908 6.926 -1.182 1 90.12 84 VAL B C 1
ATOM 1732 O O . VAL B 1 84 ? 1.693 7.133 -1.212 1 90.12 84 VAL B O 1
ATOM 1735 N N . LEU B 1 85 ? 3.445 6.094 -0.378 1 93.25 85 LEU B N 1
ATOM 1736 C CA . LEU B 1 85 ? 2.646 5.219 0.474 1 93.25 85 LEU B CA 1
ATOM 1737 C C . LEU B 1 85 ? 2 6.008 1.608 1 93.25 85 LEU B C 1
ATOM 1739 O O . LEU B 1 85 ? 0.843 5.762 1.958 1 93.25 85 LEU B O 1
ATOM 1743 N N . ILE B 1 86 ? 2.705 6.891 2.154 1 94.38 86 ILE B N 1
ATOM 1744 C CA . ILE B 1 86 ? 2.184 7.754 3.209 1 94.38 86 ILE B CA 1
ATOM 1745 C C . ILE B 1 86 ? 1.029 8.594 2.666 1 94.38 86 ILE B C 1
ATOM 1747 O O . ILE B 1 86 ? -0.018 8.711 3.307 1 94.38 86 ILE B O 1
ATOM 1751 N N . LEU B 1 87 ? 1.244 9.125 1.499 1 93.88 87 LEU B N 1
ATOM 1752 C CA . LEU B 1 87 ? 0.196 9.914 0.861 1 93.88 87 LEU B CA 1
ATOM 1753 C C . LEU B 1 87 ? -1.067 9.078 0.665 1 93.88 87 LEU B C 1
ATOM 1755 O O . LEU B 1 87 ? -2.16 9.508 1.044 1 93.88 87 LEU B O 1
ATOM 1759 N N . GLU B 1 88 ? -0.92 7.914 0.144 1 93.88 88 GLU B N 1
ATOM 1760 C CA . GLU B 1 88 ? -2.047 7.012 -0.068 1 93.88 88 GLU B CA 1
ATOM 1761 C C . GLU B 1 88 ? -2.777 6.723 1.24 1 93.88 88 GLU B C 1
ATOM 1763 O O . GLU B 1 88 ? -4.004 6.836 1.312 1 93.88 88 GLU B O 1
ATOM 1768 N N . GLN B 1 89 ? -2 6.348 2.281 1 95.69 89 GLN B N 1
ATOM 1769 C CA . GLN B 1 89 ? -2.615 5.973 3.551 1 95.69 89 GLN B CA 1
ATOM 1770 C C . GLN B 1 89 ? -3.211 7.188 4.254 1 95.69 89 GLN B C 1
ATOM 1772 O O . GLN B 1 89 ? -4.223 7.074 4.953 1 95.69 89 GLN B O 1
ATOM 1777 N N . PHE B 1 90 ? -2.604 8.375 4.125 1 96.69 90 PHE B N 1
ATOM 1778 C CA . PHE B 1 90 ? -3.17 9.617 4.648 1 96.69 90 PHE B CA 1
ATOM 1779 C C . PHE B 1 90 ? -4.566 9.852 4.09 1 96.69 90 PHE B C 1
ATOM 1781 O O . PHE B 1 90 ? -5.512 10.078 4.844 1 96.69 90 PHE B O 1
ATOM 1788 N N . LEU B 1 91 ? -4.699 9.695 2.822 1 94.44 91 LEU B N 1
ATOM 1789 C CA . LEU B 1 91 ? -5.977 9.914 2.15 1 94.44 91 LEU B CA 1
ATOM 1790 C C . LEU B 1 91 ? -7.012 8.883 2.6 1 94.44 91 LEU B C 1
ATOM 1792 O O . LEU B 1 91 ? -8.164 9.234 2.871 1 94.44 91 LEU B O 1
ATOM 1796 N N . GLN B 1 92 ? -6.566 7.664 2.777 1 94.38 92 GLN B N 1
ATOM 1797 C CA . GLN B 1 92 ? -7.469 6.59 3.178 1 94.38 92 GLN B CA 1
ATOM 1798 C C . GLN B 1 92 ? -7.922 6.762 4.625 1 94.38 92 GLN B C 1
ATOM 1800 O O . GLN B 1 92 ? -9.047 6.395 4.977 1 94.38 92 GLN B O 1
ATOM 1805 N N . GLY B 1 93 ? -7.082 7.363 5.457 1 95.94 93 GLY B N 1
ATOM 1806 C CA . GLY B 1 93 ? -7.352 7.496 6.879 1 95.94 93 GLY B CA 1
ATOM 1807 C C . GLY B 1 93 ? -8.148 8.742 7.223 1 95.94 93 GLY B C 1
ATOM 1808 O O . GLY B 1 93 ? -8.508 8.953 8.383 1 95.94 93 GLY B O 1
ATOM 1809 N N . LEU B 1 94 ? -8.484 9.523 6.262 1 94.88 94 LEU B N 1
ATOM 1810 C CA . LEU B 1 94 ? -9.242 10.742 6.488 1 94.88 94 LEU B CA 1
ATOM 1811 C C . LEU B 1 94 ? -10.742 10.461 6.512 1 94.88 94 LEU B C 1
ATOM 1813 O O . LEU B 1 94 ? -11.227 9.594 5.781 1 94.88 94 LEU B O 1
ATOM 1817 N N . PRO B 1 95 ? -11.406 11.234 7.305 1 93.44 95 PRO B N 1
ATOM 1818 C CA . PRO B 1 95 ? -12.867 11.18 7.203 1 93.44 95 PRO B CA 1
ATOM 1819 C C . PRO B 1 95 ? -13.383 11.586 5.82 1 93.44 95 PRO B C 1
ATOM 1821 O O . PRO B 1 95 ? -12.727 12.367 5.121 1 93.44 95 PRO B O 1
ATOM 1824 N N . GLU B 1 96 ? -14.547 11.211 5.492 1 93.31 96 GLU B N 1
ATOM 1825 C CA . GLU B 1 96 ? -15.078 11.344 4.137 1 93.31 96 GLU B CA 1
ATOM 1826 C C . GLU B 1 96 ? -15.203 12.812 3.74 1 93.31 96 GLU B C 1
ATOM 1828 O O . GLU B 1 96 ? -14.883 13.188 2.609 1 93.31 96 GLU B O 1
ATOM 1833 N N . ASN B 1 97 ? -15.633 13.555 4.656 1 91.75 97 ASN B N 1
ATOM 1834 C CA . ASN B 1 97 ? -15.844 14.969 4.355 1 91.75 97 ASN B CA 1
ATOM 1835 C C . ASN B 1 97 ? -14.539 15.672 4.008 1 91.75 97 ASN B C 1
ATOM 1837 O O . ASN B 1 97 ? -14.492 16.484 3.088 1 91.75 97 ASN B O 1
ATOM 1841 N N . ILE B 1 98 ? -13.484 15.305 4.684 1 93.31 98 ILE B N 1
ATOM 1842 C CA . ILE B 1 98 ? -12.172 15.891 4.414 1 93.31 98 ILE B CA 1
ATOM 1843 C C . ILE B 1 98 ? -11.578 15.266 3.154 1 93.31 98 ILE B C 1
ATOM 1845 O O . ILE B 1 98 ? -10.961 15.953 2.346 1 93.31 98 ILE B O 1
ATOM 1849 N N . LYS B 1 99 ? -11.789 14.039 3.031 1 93.94 99 LYS B N 1
ATOM 1850 C CA . LYS B 1 99 ? -11.266 13.297 1.884 1 93.94 99 LYS B CA 1
ATOM 1851 C C . LYS B 1 99 ? -11.789 13.883 0.574 1 93.94 99 LYS B C 1
ATOM 1853 O O . LYS B 1 99 ? -11.023 14.055 -0.379 1 93.94 99 LYS B O 1
ATOM 1858 N N . VAL B 1 100 ? -13.023 14.195 0.483 1 93.12 100 VAL B N 1
ATOM 1859 C CA . VAL B 1 100 ? -13.648 14.773 -0.703 1 93.12 100 VAL B CA 1
ATOM 1860 C C . VAL B 1 100 ? -13 16.125 -1.018 1 93.12 100 VAL B C 1
ATOM 1862 O O . VAL B 1 100 ? -12.68 16.406 -2.174 1 93.12 100 VAL B O 1
ATOM 1865 N N . TRP B 1 101 ? -12.82 16.891 -0.004 1 93.25 101 TRP B N 1
ATOM 1866 C CA . TRP B 1 101 ? -12.18 18.203 -0.146 1 93.25 101 TRP B CA 1
ATOM 1867 C C . TRP B 1 101 ? -10.766 18.062 -0.696 1 93.25 101 TRP B C 1
ATOM 1869 O O . TRP B 1 101 ? -10.391 18.75 -1.643 1 93.25 101 TRP B O 1
ATOM 1879 N N . VAL B 1 102 ? -10.023 17.203 -0.167 1 93.44 102 VAL B N 1
ATOM 1880 C CA . VAL B 1 102 ? -8.633 17.016 -0.573 1 93.44 102 VAL B CA 1
ATOM 1881 C C . VAL B 1 102 ? -8.586 16.469 -2 1 93.44 102 VAL B C 1
ATOM 1883 O O . VAL B 1 102 ? -7.77 16.922 -2.811 1 93.44 102 VAL B O 1
ATOM 1886 N N . ARG B 1 103 ? -9.422 15.562 -2.336 1 90.5 103 ARG B N 1
ATOM 1887 C CA . ARG B 1 103 ? -9.453 14.961 -3.666 1 90.5 103 ARG B CA 1
ATOM 1888 C C . ARG B 1 103 ? -9.758 16 -4.734 1 90.5 103 ARG B C 1
ATOM 1890 O O . ARG B 1 103 ? -9.25 15.922 -5.852 1 90.5 103 ARG B O 1
ATOM 1897 N N . ARG B 1 104 ? -10.562 16.938 -4.379 1 92.31 104 ARG B N 1
ATOM 1898 C CA . ARG B 1 104 ? -10.914 18 -5.309 1 92.31 104 ARG B CA 1
ATOM 1899 C C . ARG B 1 104 ? -9.688 18.812 -5.707 1 92.31 104 ARG B C 1
ATOM 1901 O O . ARG B 1 104 ? -9.594 19.297 -6.836 1 92.31 104 ARG B O 1
ATOM 1908 N N . HIS B 1 105 ? -8.719 18.922 -4.879 1 92.12 105 HIS B N 1
ATOM 1909 C CA . HIS B 1 105 ? -7.512 19.703 -5.125 1 92.12 105 HIS B CA 1
ATOM 1910 C C . HIS B 1 105 ? -6.395 18.828 -5.684 1 92.12 105 HIS B C 1
ATOM 1912 O O . HIS B 1 105 ? -5.324 19.328 -6.035 1 92.12 105 HIS B O 1
ATOM 1918 N N . GLN B 1 106 ? -6.543 17.531 -5.711 1 88.69 106 GLN B N 1
ATOM 1919 C CA . GLN B 1 106 ? -5.668 16.547 -6.328 1 88.69 106 GLN B CA 1
ATOM 1920 C C . GLN B 1 106 ? -4.215 16.766 -5.91 1 88.69 106 GLN B C 1
ATOM 1922 O O . GLN B 1 106 ? -3.326 16.859 -6.758 1 88.69 106 GLN B O 1
ATOM 1927 N N . PRO B 1 107 ? -3.965 16.688 -4.629 1 89.12 107 PRO B N 1
ATOM 1928 C CA . PRO B 1 107 ? -2.568 16.844 -4.207 1 89.12 107 PRO B CA 1
ATOM 1929 C C . PRO B 1 107 ? -1.707 15.641 -4.602 1 89.12 107 PRO B C 1
ATOM 1931 O O . PRO B 1 107 ? -2.197 14.508 -4.645 1 89.12 107 PRO B O 1
ATOM 1934 N N . ASN B 1 108 ? -0.393 15.969 -4.855 1 85.5 108 ASN B N 1
ATOM 1935 C CA . ASN B 1 108 ? 0.504 14.891 -5.25 1 85.5 108 ASN B CA 1
ATOM 1936 C C . ASN B 1 108 ? 1.674 14.75 -4.281 1 85.5 108 ASN B C 1
ATOM 1938 O O . ASN B 1 108 ? 2.635 14.031 -4.562 1 85.5 108 ASN B O 1
ATOM 1942 N N . MET B 1 109 ? 1.615 15.453 -3.18 1 88.62 109 MET B N 1
ATOM 1943 C CA . MET B 1 109 ? 2.645 15.406 -2.145 1 88.62 109 MET B CA 1
ATOM 1944 C C . MET B 1 109 ? 2.018 15.359 -0.755 1 88.62 109 MET B C 1
ATOM 1946 O O . MET B 1 109 ? 0.934 15.906 -0.54 1 88.62 109 MET B O 1
ATOM 1950 N N . VAL B 1 110 ? 2.707 14.812 0.111 1 92.81 110 VAL B N 1
ATOM 1951 C CA . VAL B 1 110 ? 2.23 14.688 1.483 1 92.81 110 VAL B CA 1
ATOM 1952 C C . VAL B 1 110 ? 2.041 16.062 2.096 1 92.81 110 VAL B C 1
ATOM 1954 O O . VAL B 1 110 ? 1.021 16.344 2.734 1 92.81 110 VAL B O 1
ATOM 1957 N N . GLU B 1 111 ? 2.936 16.969 1.801 1 93.88 111 GLU B N 1
ATOM 1958 C CA . GLU B 1 111 ? 2.885 18.312 2.359 1 93.88 111 GLU B CA 1
ATOM 1959 C C . GLU B 1 111 ? 1.639 19.062 1.888 1 93.88 111 GLU B C 1
ATOM 1961 O O . GLU B 1 111 ? 1.034 19.812 2.652 1 93.88 111 GLU B O 1
ATOM 1966 N N . ALA B 1 112 ? 1.236 18.844 0.699 1 94.5 112 ALA B N 1
ATOM 1967 C CA . ALA B 1 112 ? 0.053 19.5 0.141 1 94.5 112 ALA B CA 1
ATOM 1968 C C . ALA B 1 112 ? -1.219 18.984 0.816 1 94.5 112 ALA B C 1
ATOM 1970 O O . ALA B 1 112 ? -2.125 19.766 1.114 1 94.5 112 ALA B O 1
ATOM 1971 N N . VAL B 1 113 ? -1.269 17.734 1.109 1 95.44 113 VAL B N 1
ATOM 1972 C CA . VAL B 1 113 ? -2.424 17.156 1.778 1 95.44 113 VAL B CA 1
ATOM 1973 C C . VAL B 1 113 ? -2.523 17.688 3.205 1 95.44 113 VAL B C 1
ATOM 1975 O O . VAL B 1 113 ? -3.617 18 3.68 1 95.44 113 VAL B O 1
ATOM 1978 N N . VAL B 1 114 ? -1.404 17.781 3.852 1 95.56 114 VAL B N 1
ATOM 1979 C CA . VAL B 1 114 ? -1.35 18.328 5.203 1 95.56 114 VAL B CA 1
ATOM 1980 C C . VAL B 1 114 ? -1.928 19.75 5.211 1 95.56 114 VAL B C 1
ATOM 1982 O O . VAL B 1 114 ? -2.803 20.062 6.02 1 95.56 114 VAL B O 1
ATOM 1985 N N . LYS B 1 115 ? -1.508 20.516 4.289 1 95.75 115 LYS B N 1
ATOM 1986 C CA . LYS B 1 115 ? -1.959 21.891 4.199 1 95.75 115 LYS B CA 1
ATOM 1987 C C . LYS B 1 115 ? -3.457 21.969 3.916 1 95.75 115 LYS B C 1
ATOM 1989 O O . LYS B 1 115 ? -4.176 22.75 4.539 1 95.75 115 LYS B O 1
ATOM 1994 N N . LEU B 1 116 ? -3.902 21.156 3.006 1 95.12 116 LEU B N 1
ATOM 1995 C CA . LEU B 1 116 ? -5.316 21.141 2.643 1 95.12 116 LEU B CA 1
ATOM 1996 C C . LEU B 1 116 ? -6.176 20.688 3.818 1 95.12 116 LEU B C 1
ATOM 1998 O O . LEU B 1 116 ? -7.254 21.25 4.051 1 95.12 116 LEU B O 1
ATOM 2002 N N . THR B 1 117 ? -5.691 19.719 4.52 1 94.62 117 THR B N 1
ATOM 2003 C CA . THR B 1 117 ? -6.414 19.219 5.688 1 94.62 117 THR B CA 1
ATOM 2004 C C . THR B 1 117 ? -6.484 20.281 6.777 1 94.62 117 THR B C 1
ATOM 2006 O O . THR B 1 117 ? -7.535 20.484 7.391 1 94.62 117 THR B O 1
ATOM 2009 N N . GLU B 1 118 ? -5.406 20.953 6.961 1 93.69 118 GLU B N 1
ATOM 2010 C CA . GLU B 1 118 ? -5.379 22.031 7.938 1 93.69 118 GLU B CA 1
ATOM 2011 C C . GLU B 1 118 ? -6.359 23.141 7.562 1 93.69 118 GLU B C 1
ATOM 2013 O O . GLU B 1 118 ? -7.055 23.688 8.43 1 93.69 118 GLU B O 1
ATOM 2018 N N . GLU B 1 119 ? -6.387 23.484 6.328 1 92.56 119 GLU B N 1
ATOM 2019 C CA . GLU B 1 119 ? -7.316 24.5 5.844 1 92.56 119 GLU B CA 1
ATOM 2020 C C . GLU B 1 119 ? -8.766 24.078 6.094 1 92.56 119 GLU B C 1
ATOM 2022 O O . GLU B 1 119 ? -9.594 24.906 6.48 1 92.56 119 GLU B O 1
ATOM 2027 N N . TYR B 1 120 ? -9.031 22.891 5.84 1 91.25 120 TYR B N 1
ATOM 2028 C CA . TYR B 1 120 ? -10.391 22.391 6.059 1 91.25 120 TYR B CA 1
ATOM 2029 C C . TYR B 1 120 ? -10.766 22.469 7.531 1 91.25 120 TYR B C 1
ATOM 2031 O O . TYR B 1 120 ? -11.875 22.906 7.871 1 91.25 120 TYR B O 1
ATOM 2039 N N . VAL B 1 121 ? -9.867 21.969 8.383 1 88.25 121 VAL B N 1
ATOM 2040 C CA . VAL B 1 121 ? -10.133 21.891 9.82 1 88.25 121 VAL B CA 1
ATOM 2041 C C . VAL B 1 121 ? -10.258 23.297 10.398 1 88.25 121 VAL B C 1
ATOM 2043 O O . VAL B 1 121 ? -11.055 23.531 11.305 1 88.25 121 VAL B O 1
ATOM 2046 N N . GLU B 1 122 ? -9.492 24.219 9.906 1 85.69 122 GLU B N 1
ATOM 2047 C CA . GLU B 1 122 ? -9.555 25.594 10.367 1 85.69 122 GLU B CA 1
ATOM 2048 C C . GLU B 1 122 ? -10.898 26.234 10.023 1 85.69 122 GLU B C 1
ATOM 2050 O O . GLU B 1 122 ? -11.414 27.047 10.789 1 85.69 122 GLU B O 1
ATOM 2055 N N . VAL B 1 123 ? -11.445 25.859 8.898 1 81.31 123 VAL B N 1
ATOM 2056 C CA . VAL B 1 123 ? -12.688 26.469 8.438 1 81.31 123 VAL B CA 1
ATOM 2057 C C . VAL B 1 123 ? -13.875 25.781 9.109 1 81.31 123 VAL B C 1
ATOM 2059 O O . VAL B 1 123 ? -14.805 26.453 9.57 1 81.31 123 VAL B O 1
ATOM 2062 N N . ASP B 1 124 ? -13.953 24.516 9.172 1 70.5 124 ASP B N 1
ATOM 2063 C CA . ASP B 1 124 ? -15.133 23.781 9.641 1 70.5 124 ASP B CA 1
ATOM 2064 C C . ASP B 1 124 ? -15.055 23.516 11.141 1 70.5 124 ASP B C 1
ATOM 2066 O O . ASP B 1 124 ? -16.078 23.312 11.797 1 70.5 124 ASP B O 1
ATOM 2070 N N . PHE B 1 125 ? -13.953 23.344 11.68 1 60.62 125 PHE B N 1
ATOM 2071 C CA . PHE B 1 125 ? -13.797 23.172 13.117 1 60.62 125 PHE B CA 1
ATOM 2072 C C . PHE B 1 125 ? -12.883 24.234 13.695 1 60.62 125 PHE B C 1
ATOM 2074 O O . PHE B 1 125 ? -11.695 24 13.93 1 60.62 125 PHE B O 1
ATOM 2081 N N . PRO B 1 126 ? -13.336 25.438 13.648 1 53.16 126 PRO B N 1
ATOM 2082 C CA . PRO B 1 126 ? -12.445 26.469 14.195 1 53.16 126 PRO B CA 1
ATOM 2083 C C . PRO B 1 126 ? -11.812 26.062 15.523 1 53.16 126 PRO B C 1
ATOM 2085 O O . PRO B 1 126 ? -12.398 25.266 16.266 1 53.16 126 PRO B O 1
ATOM 2088 N N . ARG B 1 127 ? -10.602 25.828 15.477 1 51.94 127 ARG B N 1
ATOM 2089 C CA . ARG B 1 127 ? -9.914 25.578 16.734 1 51.94 127 ARG B CA 1
ATOM 2090 C C . ARG B 1 127 ? -10.688 26.188 17.906 1 51.94 127 ARG B C 1
ATOM 2092 O O . ARG B 1 127 ? -11.016 27.375 17.906 1 51.94 127 ARG B O 1
ATOM 2099 N N . LYS B 1 128 ? -11.5 25.547 18.5 1 48.66 128 LYS B N 1
ATOM 2100 C CA . LYS B 1 128 ? -11.945 26.109 19.766 1 48.66 128 LYS B CA 1
ATOM 2101 C C . LYS B 1 128 ? -10.797 26.781 20.5 1 48.66 128 LYS B C 1
ATOM 2103 O O . LYS B 1 128 ? -9.922 26.094 21.047 1 48.66 128 LYS B O 1
ATOM 2108 N N . GLU B 1 129 ? -10.055 27.672 19.984 1 44.06 129 GLU B N 1
ATOM 2109 C CA . GLU B 1 129 ? -9.398 28.469 21 1 44.06 129 GLU B CA 1
ATOM 2110 C C . GLU B 1 129 ? -10.297 28.672 22.219 1 44.06 129 GLU B C 1
ATOM 2112 O O . GLU B 1 129 ? -11.445 29.094 22.078 1 44.06 129 GLU B O 1
ATOM 2117 N N . GLY B 1 130 ? -10.375 27.719 23 1 39.38 130 GLY B N 1
ATOM 2118 C CA . GLY B 1 130 ? -10.898 28.062 24.312 1 39.38 130 GLY B CA 1
ATOM 2119 C C . GLY B 1 130 ? -10.727 29.531 24.656 1 39.38 130 GLY B C 1
ATOM 2120 O O . GLY B 1 130 ? -9.602 30.031 24.672 1 39.38 130 GLY B O 1
ATOM 2121 N N . HIS B 1 131 ? -11.531 30.375 24.156 1 40.19 131 HIS B N 1
ATOM 2122 C CA . HIS B 1 131 ? -11.758 31.641 24.859 1 40.19 131 HIS B CA 1
ATOM 2123 C C . HIS B 1 131 ? -11.695 31.438 26.359 1 40.19 131 HIS B C 1
ATOM 2125 O O . HIS B 1 131 ? -12.523 30.734 26.938 1 40.19 131 HIS B O 1
ATOM 2131 N N . SER B 1 132 ? -10.5 31.188 26.938 1 40.12 132 SER B N 1
ATOM 2132 C CA . SER B 1 132 ? -10.375 31.609 28.328 1 40.12 132 SER B CA 1
ATOM 2133 C C . SER B 1 132 ? -11.203 32.844 28.609 1 40.12 132 SER B C 1
ATOM 2135 O O . SER B 1 132 ? -10.906 33.938 28.094 1 40.12 132 SER B O 1
ATOM 2137 N N . SER B 1 133 ? -12.492 32.719 28.547 1 41.25 133 SER B N 1
ATOM 2138 C CA . SER B 1 133 ? -13.25 33.75 29.281 1 41.25 133 SER B CA 1
ATOM 2139 C C . SER B 1 133 ? -12.469 34.25 30.5 1 41.25 133 SER B C 1
ATOM 2141 O O . SER B 1 133 ? -12.195 33.469 31.422 1 41.25 133 SER B O 1
ATOM 2143 N N . SER B 1 134 ? -11.461 35.125 30.297 1 40.12 134 SER B N 1
ATOM 2144 C CA . SER B 1 134 ? -11.039 36 31.391 1 40.12 134 SER B CA 1
ATOM 2145 C C . SER B 1 134 ? -12.227 36.438 32.25 1 40.12 134 SER B C 1
ATOM 2147 O O . SER B 1 134 ? -13.102 37.156 31.766 1 40.12 134 SER B O 1
ATOM 2149 N N . LEU B 1 135 ? -12.727 35.531 33.031 1 38.66 135 LEU B N 1
ATOM 2150 C CA . LEU B 1 135 ? -13.43 36.062 34.188 1 38.66 135 LEU B CA 1
ATOM 2151 C C . LEU B 1 135 ? -12.703 37.281 34.75 1 38.66 135 LEU B C 1
ATOM 2153 O O . LEU B 1 135 ? -11.633 37.125 35.344 1 38.66 135 LEU B O 1
ATOM 2157 N N . ILE B 1 136 ? -12.773 38.406 33.969 1 29.03 136 ILE B N 1
ATOM 2158 C CA . ILE B 1 136 ? -12.836 39.562 34.812 1 29.03 136 ILE B CA 1
ATOM 2159 C C . ILE B 1 136 ? -14.172 39.625 35.531 1 29.03 136 ILE B C 1
ATOM 2161 O O . ILE B 1 136 ? -15.227 39.375 34.938 1 29.03 136 ILE B O 1
#

Nearest PDB structures (foldseek):
  4bhx-assembly1_A  TM=9.226E-01  e=2.438E-04  Homo sapiens
  3lhr-assembly1_A  TM=9.067E-01  e=1.225E-03  Homo sapiens
  4e6s-assembly1_A-2  TM=8.541E-01  e=8.298E-04  Mus musculus
  2fi2-assembly1_B  TM=7.789E-01  e=3.730E-03  Homo sapiens
  2fi2-assembly1_A  TM=7.375E-01  e=6.881E-03  Homo sapiens